Protein AF-A0A7S3RAR2-F1 (afdb_monomer_lite)

Foldseek 3Di:
DDDDDDDDDDDDDDDDDDDDDDDDDDDDDDDDDDDDDDDDDDDDDDDDDDDPDPDDPVVVVVVVVVVVVVVLVPCPDPPPDPPPDPPPCPDLLVLLLQLQLLVVLLVCQVVVCVVPQFGPCCQQPADDDPNHGPGHHNPCSVVVSVVSSVCSSCVQVVCCVPVVDHLQRDDDPPRHSSNSSVSSVVSNVVSVVLVVCCVVVVGHPD

Secondary structure (DSSP, 8-state):
-------------------------PPPP-------------PPPPP-----PPPPHHHHHHHHHHHHHHHHHT-PPPS--TTS-TT-TTSHHHHHHHHHHHHHHHHHHHHHHHHHS--HHHHHH-EEETTEEEEPPPTTHHHHHHHHHHHHHHHHHHHHHHH---GGG--BTTB-HHHHHHHHHHHHHHHHHHHHHHHHHSS---

Structure (mmCIF, N/CA/C/O backbone):
data_AF-A0A7S3RAR2-F1
#
_entry.id   AF-A0A7S3RAR2-F1
#
loop_
_atom_site.group_PDB
_atom_site.id
_atom_site.type_symbol
_atom_site.label_atom_id
_atom_site.label_alt_id
_atom_site.label_comp_id
_atom_site.label_asym_id
_atom_site.label_entity_id
_atom_site.label_seq_id
_atom_site.pdbx_PDB_ins_code
_atom_site.Cartn_x
_atom_site.Cartn_y
_atom_site.Cartn_z
_atom_site.occupancy
_atom_site.B_iso_or_equiv
_atom_site.auth_seq_id
_atom_site.auth_comp_id
_atom_site.auth_asym_id
_atom_site.auth_atom_id
_atom_site.pdbx_PDB_model_num
ATOM 1 N N . MET A 1 1 ? 37.026 45.415 33.932 1.00 46.94 1 MET A N 1
ATOM 2 C CA . MET A 1 1 ? 35.556 45.589 33.896 1.00 46.94 1 MET A CA 1
ATOM 3 C C . MET A 1 1 ? 34.957 44.357 34.564 1.00 46.94 1 MET A C 1
ATOM 5 O O . MET A 1 1 ? 34.932 43.321 33.931 1.00 46.94 1 MET A O 1
ATOM 9 N N . LEU A 1 2 ? 34.791 44.264 35.887 1.00 42.53 2 LEU A N 1
ATOM 10 C CA . LEU A 1 2 ? 34.039 45.095 36.844 1.00 42.53 2 LEU A CA 1
ATOM 11 C C . LEU A 1 2 ? 32.528 45.145 36.561 1.00 42.53 2 LEU A C 1
ATOM 13 O O . LEU A 1 2 ? 32.119 45.679 35.538 1.00 42.53 2 LEU A O 1
ATOM 17 N N . MET A 1 3 ? 31.785 44.681 37.580 1.00 41.66 3 MET A N 1
ATOM 18 C CA . MET A 1 3 ? 30.363 44.877 37.905 1.00 41.66 3 MET A CA 1
ATOM 19 C C . MET A 1 3 ? 29.310 44.022 37.180 1.00 41.66 3 MET A C 1
ATOM 21 O O . MET A 1 3 ? 29.370 43.851 35.978 1.00 41.66 3 MET A O 1
ATOM 25 N N . ASN A 1 4 ? 28.227 43.565 37.821 1.00 45.00 4 ASN A N 1
ATOM 26 C CA . ASN A 1 4 ? 27.845 43.333 39.229 1.00 45.00 4 ASN A CA 1
ATOM 27 C C . ASN A 1 4 ? 26.371 42.874 39.204 1.00 45.00 4 ASN A C 1
ATOM 29 O O . ASN A 1 4 ? 25.615 43.461 38.444 1.00 45.00 4 ASN A O 1
ATOM 33 N N . LYS A 1 5 ? 25.997 41.980 40.138 1.00 46.28 5 LYS A N 1
ATOM 34 C CA . LYS A 1 5 ? 24.743 41.941 40.945 1.00 46.28 5 LYS A CA 1
ATOM 35 C C . LYS A 1 5 ? 23.392 41.978 40.187 1.00 46.28 5 LYS A C 1
ATOM 37 O O . LYS A 1 5 ? 23.148 42.826 39.352 1.00 46.28 5 LYS A O 1
ATOM 42 N N . PHE A 1 6 ? 22.424 41.107 40.460 1.00 50.12 6 PHE A N 1
ATOM 43 C CA . PHE A 1 6 ? 21.569 41.062 41.659 1.00 50.12 6 PHE A CA 1
ATOM 44 C C . PHE A 1 6 ? 20.676 39.796 41.494 1.00 50.12 6 PHE A C 1
ATOM 46 O O . PHE A 1 6 ? 20.245 39.515 40.385 1.00 50.12 6 PHE A O 1
ATOM 53 N N . SER A 1 7 ? 20.521 38.901 42.484 1.00 47.03 7 SER A N 1
ATOM 54 C CA . SER A 1 7 ? 19.598 39.037 43.633 1.00 47.03 7 SER A CA 1
ATOM 55 C C . SER A 1 7 ? 18.129 39.001 43.144 1.00 47.03 7 SER A C 1
ATOM 57 O O . SER A 1 7 ? 17.785 39.800 42.292 1.00 47.03 7 SER A O 1
ATOM 59 N N . THR A 1 8 ? 17.163 38.218 43.636 1.00 48.72 8 THR A N 1
ATOM 60 C CA . THR A 1 8 ? 17.014 37.505 44.910 1.00 48.72 8 THR A CA 1
ATOM 61 C C . THR A 1 8 ? 15.540 37.065 45.041 1.00 48.72 8 THR A C 1
ATOM 63 O O . THR A 1 8 ? 14.674 37.739 44.491 1.00 48.72 8 THR A O 1
ATOM 66 N N . ARG A 1 9 ? 15.287 36.049 45.894 1.00 45.66 9 ARG A N 1
ATOM 67 C CA . ARG A 1 9 ? 14.013 35.724 46.599 1.00 45.66 9 ARG A CA 1
ATOM 68 C C . ARG A 1 9 ? 12.860 35.142 45.766 1.00 45.66 9 ARG A C 1
ATOM 70 O O . ARG A 1 9 ? 12.665 35.521 44.629 1.00 45.66 9 ARG A O 1
ATOM 77 N N . GLN A 1 10 ? 11.959 34.314 46.294 1.00 43.91 10 GLN A N 1
ATOM 78 C CA . GLN A 1 10 ? 11.798 33.480 47.504 1.00 43.91 10 GLN A CA 1
ATOM 79 C C . GLN A 1 10 ? 10.310 33.071 47.498 1.00 43.91 10 GLN A C 1
ATOM 81 O O . GLN A 1 10 ? 9.491 33.924 47.171 1.00 43.91 10 GLN A O 1
ATOM 86 N N . SER A 1 11 ? 9.996 31.882 48.037 1.00 42.34 11 SER A N 1
ATOM 87 C CA . SER A 1 11 ? 8.751 31.578 48.789 1.00 42.34 11 SER A CA 1
ATOM 88 C C . SER A 1 11 ? 7.437 31.569 47.970 1.00 42.34 11 SER A C 1
ATOM 90 O O . SER A 1 11 ? 7.318 32.244 46.965 1.00 42.34 11 SER A O 1
ATOM 92 N N . ALA A 1 12 ? 6.370 30.825 48.257 1.00 42.34 12 ALA A N 1
ATOM 93 C CA . ALA A 1 12 ? 5.850 30.097 49.414 1.00 42.34 12 ALA A CA 1
ATOM 94 C C . ALA A 1 12 ? 4.823 29.063 48.857 1.00 42.34 12 ALA A C 1
ATOM 96 O O . ALA A 1 12 ? 4.194 29.330 47.841 1.00 42.34 12 ALA A O 1
ATOM 97 N N . LEU A 1 13 ? 4.732 27.814 49.333 1.00 42.91 13 LEU A N 1
ATOM 98 C CA . LEU A 1 13 ? 4.001 27.355 50.532 1.00 42.91 13 LEU A CA 1
ATOM 99 C C . LEU A 1 13 ? 2.460 27.501 50.460 1.00 42.91 13 LEU A C 1
ATOM 101 O O . LEU A 1 13 ? 1.935 28.578 50.703 1.00 42.91 13 LEU A O 1
ATOM 105 N N . ALA A 1 14 ? 1.767 26.375 50.239 1.00 45.00 14 ALA A N 1
ATOM 106 C CA . ALA A 1 14 ? 0.452 25.982 50.796 1.00 45.00 14 ALA A CA 1
ATOM 107 C C . ALA A 1 14 ? 0.187 24.539 50.304 1.00 45.00 14 ALA A C 1
ATOM 109 O O . ALA A 1 14 ? 0.197 24.316 49.102 1.00 45.00 14 ALA A O 1
ATOM 110 N N . ARG A 1 15 ? 0.107 23.440 51.067 1.00 42.28 15 ARG A N 1
ATOM 111 C CA . ARG A 1 15 ? -0.345 23.084 52.427 1.00 42.28 15 ARG A CA 1
ATOM 112 C C . ARG A 1 15 ? -1.866 23.211 52.652 1.00 42.28 15 ARG A C 1
ATOM 114 O O . ARG A 1 15 ? -2.373 24.299 52.872 1.00 42.28 15 ARG A O 1
ATOM 121 N N . GLY A 1 16 ? -2.522 22.045 52.677 1.00 39.84 16 GLY A N 1
ATOM 122 C CA . GLY A 1 16 ? -3.877 21.739 53.177 1.00 39.84 16 GLY A CA 1
ATOM 123 C C . GLY A 1 16 ? -4.281 20.373 52.597 1.00 39.84 16 GLY A C 1
ATOM 124 O O . GLY A 1 16 ? -4.417 20.277 51.388 1.00 39.84 16 GLY A O 1
ATOM 125 N N . SER A 1 17 ? -4.285 19.217 53.274 1.00 42.72 17 SER A N 1
ATOM 126 C CA . SER A 1 17 ? -4.722 18.793 54.619 1.00 42.72 17 SER A CA 1
ATOM 127 C C . SER A 1 17 ? -6.209 19.015 54.893 1.00 42.72 17 SER A C 1
ATOM 129 O O . SER A 1 17 ? -6.593 20.136 55.204 1.00 42.72 17 SER A O 1
ATOM 131 N N . ASN A 1 18 ? -6.990 17.928 54.786 1.00 43.53 18 ASN A N 1
ATOM 132 C CA . ASN A 1 18 ? -8.162 17.507 55.590 1.00 43.53 18 ASN A CA 1
ATOM 133 C C . ASN A 1 18 ? -8.785 16.298 54.849 1.00 43.53 18 ASN A C 1
ATOM 135 O O . ASN A 1 18 ? -9.240 16.453 53.725 1.00 43.53 18 ASN A O 1
ATOM 139 N N . ALA A 1 19 ? -8.641 15.031 55.243 1.00 41.31 19 ALA A N 1
ATOM 140 C CA . ALA A 1 19 ? -9.025 14.342 56.479 1.00 41.31 19 ALA A CA 1
ATOM 141 C C . ALA A 1 19 ? -10.552 14.291 56.731 1.00 41.31 19 ALA A C 1
ATOM 143 O O . ALA A 1 19 ? -11.187 15.313 56.957 1.00 41.31 19 ALA A O 1
ATOM 144 N N . HIS A 1 20 ? -11.058 13.047 56.776 1.00 38.69 20 HIS A N 1
ATOM 145 C CA . HIS A 1 20 ? -12.327 12.555 57.340 1.00 38.69 20 HIS A CA 1
ATOM 146 C C . HIS A 1 20 ? -13.650 12.880 56.616 1.00 38.69 20 HIS A C 1
ATOM 148 O O . HIS A 1 20 ? -14.115 14.010 56.616 1.00 38.69 20 HIS A O 1
ATOM 154 N N . ARG A 1 21 ? -14.387 11.839 56.186 1.00 40.69 21 ARG A N 1
ATOM 155 C CA . ARG A 1 21 ? -15.394 11.153 57.031 1.00 40.69 21 ARG A CA 1
ATOM 156 C C . ARG A 1 21 ? -16.224 10.164 56.197 1.00 40.69 21 ARG A C 1
ATOM 158 O O . ARG A 1 21 ? -17.085 10.550 55.417 1.00 40.69 21 ARG A O 1
ATOM 165 N N . ALA A 1 22 ? -15.971 8.876 56.409 1.00 41.75 22 ALA A N 1
ATOM 166 C CA . ALA A 1 22 ? -16.891 7.804 56.056 1.00 41.75 22 ALA A CA 1
ATOM 167 C C . ALA A 1 22 ? -18.119 7.867 56.975 1.00 41.75 22 ALA A C 1
ATOM 169 O O . ALA A 1 22 ? -17.951 8.000 58.186 1.00 41.75 22 ALA A O 1
ATOM 170 N N . LEU A 1 23 ? -19.324 7.741 56.417 1.00 48.66 23 LEU A N 1
ATOM 171 C CA . LEU A 1 23 ? -20.533 7.358 57.148 1.00 48.66 23 LEU A CA 1
ATOM 172 C C . LEU A 1 23 ? -21.423 6.532 56.212 1.00 48.66 23 LEU A C 1
ATOM 174 O O . LEU A 1 23 ? -22.166 7.041 55.379 1.00 48.66 23 LEU A O 1
ATOM 178 N N . SER A 1 24 ? -21.260 5.221 56.353 1.00 40.09 24 SER A N 1
ATOM 179 C CA . SER A 1 24 ? -22.131 4.153 55.882 1.00 40.09 24 SER A CA 1
ATOM 180 C C . SER A 1 24 ? -23.504 4.238 56.553 1.00 40.09 24 SER A C 1
ATOM 182 O O . SER A 1 24 ? -23.576 4.274 57.782 1.00 40.09 24 SER A O 1
ATOM 184 N N . VAL A 1 25 ? -24.580 4.192 55.768 1.00 51.97 25 VAL A N 1
ATOM 185 C CA . VAL A 1 25 ? -25.957 4.024 56.259 1.00 51.97 25 VAL A CA 1
ATOM 186 C C . VAL A 1 25 ? -26.515 2.700 55.698 1.00 51.97 25 VAL A C 1
ATOM 188 O O . VAL A 1 25 ? -26.291 2.409 54.521 1.00 51.97 25 VAL A O 1
ATOM 191 N N . PRO A 1 26 ? -27.159 1.853 56.527 1.00 49.19 26 PRO A N 1
ATOM 192 C CA . PRO A 1 26 ? -27.434 0.445 56.222 1.00 49.19 26 PRO A CA 1
ATOM 193 C C . PRO A 1 26 ? -28.646 0.185 55.308 1.00 49.19 26 PRO A C 1
ATOM 195 O O . PRO A 1 26 ? -29.652 0.890 55.343 1.00 49.19 26 PRO A O 1
ATOM 198 N N . ARG A 1 27 ? -28.541 -0.910 54.538 1.00 43.28 27 ARG A N 1
ATOM 199 C CA . ARG A 1 27 ? -29.607 -1.561 53.753 1.00 43.28 27 ARG A CA 1
ATOM 200 C C . ARG A 1 27 ? -30.667 -2.200 54.666 1.00 43.28 27 ARG A C 1
ATOM 202 O O . ARG A 1 27 ? -30.283 -2.982 55.535 1.00 43.28 27 ARG A O 1
ATOM 209 N N . PRO A 1 28 ? -31.972 -2.014 54.410 1.00 51.56 28 PRO A N 1
ATOM 210 C CA . PRO A 1 28 ? -32.994 -2.901 54.950 1.00 51.56 28 PRO A CA 1
ATOM 211 C C . PRO A 1 28 ? -33.078 -4.197 54.126 1.00 51.56 28 PRO A C 1
ATOM 213 O O . PRO A 1 28 ? -33.330 -4.188 52.922 1.00 51.56 28 PRO A O 1
ATOM 216 N N . VAL A 1 29 ? -32.838 -5.317 54.808 1.00 47.38 29 VAL A N 1
ATOM 217 C CA . VAL A 1 29 ? -33.124 -6.687 54.365 1.00 47.38 29 VAL A CA 1
ATOM 218 C C . VAL A 1 29 ? -34.597 -6.959 54.660 1.00 47.38 29 VAL A C 1
ATOM 220 O O . VAL A 1 29 ? -35.005 -6.870 55.816 1.00 47.38 29 VAL A O 1
ATOM 223 N N . LEU A 1 30 ? -35.388 -7.303 53.643 1.00 44.03 30 LEU A N 1
ATOM 224 C CA . LEU A 1 30 ? -36.728 -7.856 53.833 1.00 44.03 30 LEU A CA 1
ATOM 225 C C . LEU A 1 30 ? -36.729 -9.325 53.422 1.00 44.03 30 LEU A C 1
ATOM 227 O O . LEU A 1 30 ? -36.290 -9.712 52.340 1.00 44.03 30 LEU A O 1
ATOM 231 N N . VAL A 1 31 ? -37.137 -10.120 54.402 1.00 43.25 31 VAL A N 1
ATOM 232 C CA . VAL A 1 31 ? -37.051 -11.568 54.500 1.00 43.25 31 VAL A CA 1
ATOM 233 C C . VAL A 1 31 ? -38.131 -12.235 53.648 1.00 43.25 31 VAL A C 1
ATOM 235 O O . VAL A 1 31 ? -39.273 -11.793 53.579 1.00 43.25 31 VAL A O 1
ATOM 238 N N . ARG A 1 32 ? -37.711 -13.331 53.020 1.00 38.25 32 ARG A N 1
ATOM 239 C CA . ARG A 1 32 ? -38.472 -14.341 52.280 1.00 38.25 32 ARG A CA 1
ATOM 240 C C . ARG A 1 32 ? -39.683 -14.863 53.068 1.00 38.25 32 ARG A C 1
ATOM 242 O O . ARG A 1 32 ? -39.504 -15.385 54.163 1.00 38.25 32 ARG A O 1
ATOM 249 N N . ALA A 1 33 ? -40.866 -14.841 52.459 1.00 39.50 33 ALA A N 1
ATOM 250 C CA . ALA A 1 33 ? -41.981 -15.716 52.822 1.00 39.50 33 ALA A CA 1
ATOM 251 C C . ALA A 1 33 ? -42.190 -16.723 51.678 1.00 39.50 33 ALA A C 1
ATOM 253 O O . ALA A 1 33 ? -42.341 -16.327 50.524 1.00 39.50 33 ALA A O 1
ATOM 254 N N . GLN A 1 34 ? -42.099 -18.015 51.996 1.00 38.94 34 GLN A N 1
ATOM 255 C CA . GLN A 1 34 ? -42.478 -19.124 51.117 1.00 38.94 34 GLN A CA 1
ATOM 256 C C . GLN A 1 34 ? -43.984 -19.401 51.246 1.00 38.94 34 GLN A C 1
ATOM 258 O O . GLN A 1 34 ? -44.539 -19.270 52.335 1.00 38.94 34 GLN A O 1
ATOM 263 N N . GLU A 1 35 ? -44.585 -19.788 50.118 1.00 43.62 35 GLU A N 1
ATOM 264 C CA . GLU A 1 35 ? -45.929 -20.364 49.930 1.00 43.62 35 GLU A CA 1
ATOM 265 C C . GLU A 1 35 ? -46.283 -21.489 50.919 1.00 43.62 35 GLU A C 1
ATOM 267 O O . GLU A 1 35 ? -45.395 -22.174 51.439 1.00 43.62 35 GLU A O 1
ATOM 272 N N . PRO A 1 36 ? -47.591 -21.747 51.096 1.00 42.59 36 PRO A N 1
ATOM 273 C CA . PRO A 1 36 ? -48.128 -22.937 50.430 1.00 42.59 36 PRO A CA 1
ATOM 274 C C . PRO A 1 36 ? -49.504 -22.751 49.750 1.00 42.59 36 PRO A C 1
ATOM 276 O O . PRO A 1 36 ? -50.345 -21.981 50.204 1.00 42.59 36 PRO A O 1
ATOM 279 N N . GLU A 1 37 ? -49.704 -23.589 48.723 1.00 41.06 37 GLU A N 1
ATOM 280 C CA . GLU A 1 37 ? -50.946 -24.286 48.323 1.00 41.06 37 GLU A CA 1
ATOM 281 C C . GLU A 1 37 ? -51.617 -23.925 46.965 1.00 41.06 37 GLU A C 1
ATOM 283 O O . GLU A 1 37 ? -52.256 -22.896 46.771 1.00 41.06 37 GLU A O 1
ATOM 288 N N . GLN A 1 38 ? -51.429 -24.877 46.034 1.00 34.28 38 GLN A N 1
ATOM 289 C CA . GLN A 1 38 ? -52.031 -25.182 44.716 1.00 34.28 38 GLN A CA 1
ATOM 290 C C . GLN A 1 38 ? -53.580 -25.122 44.695 1.00 34.28 38 GLN A C 1
ATOM 292 O O . GLN A 1 38 ? -54.185 -25.300 45.741 1.00 34.28 38 GLN A O 1
ATOM 297 N N . ALA A 1 39 ? -54.374 -25.031 43.614 1.00 36.03 39 ALA A N 1
ATOM 298 C CA . ALA A 1 39 ? -54.350 -24.950 42.130 1.00 36.03 39 ALA A CA 1
ATOM 299 C C . ALA A 1 39 ? -55.858 -24.715 41.716 1.00 36.03 39 ALA A C 1
ATOM 301 O O . ALA A 1 39 ? -56.699 -24.889 42.603 1.00 36.03 39 ALA A O 1
ATOM 302 N N . PRO A 1 40 ? -56.304 -24.348 40.479 1.00 42.50 40 PRO A N 1
ATOM 303 C CA . PRO A 1 40 ? -56.016 -25.036 39.214 1.00 42.50 40 PRO A CA 1
ATOM 304 C C . PRO A 1 40 ? -55.759 -24.147 37.982 1.00 42.50 40 PRO A C 1
ATOM 306 O O . PRO A 1 40 ? -56.129 -22.982 37.876 1.00 42.50 40 PRO A O 1
ATOM 309 N N . GLN A 1 41 ? -55.099 -24.796 37.031 1.00 49.56 41 GLN A N 1
ATOM 310 C CA . GLN A 1 41 ? -54.645 -24.325 35.732 1.00 49.56 41 GLN A CA 1
ATOM 311 C C . GLN A 1 41 ? -55.818 -23.947 34.814 1.00 49.56 41 GLN A C 1
ATOM 313 O O . GLN A 1 41 ? -56.638 -24.799 34.479 1.00 49.56 41 GLN A O 1
ATOM 318 N N . THR A 1 42 ? -55.824 -22.711 34.313 1.00 36.66 42 THR A N 1
ATOM 319 C CA . THR A 1 42 ? -56.542 -22.360 33.081 1.00 36.66 42 THR A CA 1
ATOM 320 C C . THR A 1 42 ? -55.500 -22.195 31.985 1.00 36.66 42 THR A C 1
ATOM 322 O O . THR A 1 42 ? -54.744 -21.225 31.960 1.00 36.66 42 THR A O 1
ATOM 325 N N . ALA A 1 43 ? -55.420 -23.202 31.119 1.00 38.00 43 ALA A N 1
ATOM 326 C CA . ALA A 1 43 ? -54.553 -23.226 29.956 1.00 38.00 43 ALA A CA 1
ATOM 327 C C . ALA A 1 43 ? -54.934 -22.101 28.979 1.00 38.00 43 ALA A C 1
ATOM 329 O O . ALA A 1 43 ? -56.052 -22.068 28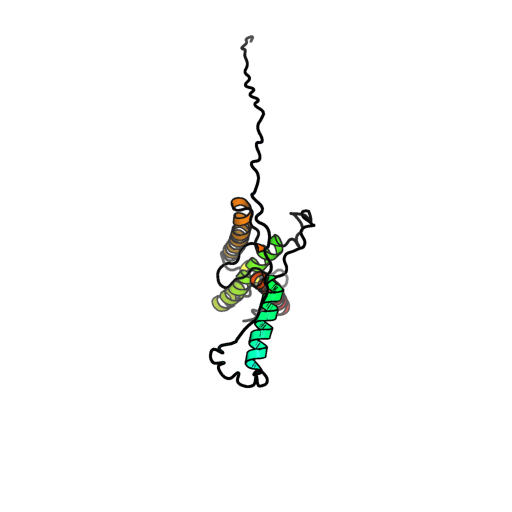.465 1.00 38.00 43 ALA A O 1
ATOM 330 N N . ALA A 1 44 ? -53.994 -21.196 28.709 1.00 43.66 44 ALA A N 1
ATOM 331 C CA . ALA A 1 44 ? -54.030 -20.376 27.505 1.00 43.66 44 ALA A CA 1
ATOM 332 C C . ALA A 1 44 ? -53.584 -21.241 26.301 1.00 43.66 44 ALA A C 1
ATOM 334 O O . ALA A 1 44 ? -52.727 -22.112 26.484 1.00 43.66 44 ALA A O 1
ATOM 335 N N . PRO A 1 45 ? -54.152 -21.053 25.095 1.00 42.09 45 PRO A N 1
ATOM 336 C CA . PRO A 1 45 ? -53.929 -21.943 23.954 1.00 42.09 45 PRO A CA 1
ATOM 337 C C . PRO A 1 45 ? -52.452 -22.040 23.551 1.00 42.09 45 PRO A C 1
ATOM 339 O O . PRO A 1 45 ? -51.813 -21.035 23.250 1.00 42.09 45 PRO A O 1
ATOM 342 N N . GLN A 1 46 ? -51.926 -23.264 23.521 1.00 44.12 46 GLN A N 1
ATOM 343 C CA . GLN A 1 46 ? -50.666 -23.577 22.853 1.00 44.12 46 GLN A CA 1
ATOM 344 C C . GLN A 1 46 ? -50.898 -23.524 21.338 1.00 44.12 46 GLN A C 1
ATOM 346 O O . GLN A 1 46 ? -51.694 -24.298 20.806 1.00 44.12 46 GLN A O 1
ATOM 351 N N . GLU A 1 47 ? -50.206 -22.620 20.643 1.00 46.50 47 GLU A N 1
ATOM 352 C CA . GLU A 1 47 ? -50.031 -22.727 19.193 1.00 46.50 47 GLU A CA 1
ATOM 353 C C . GLU A 1 47 ? -49.304 -24.048 18.865 1.00 46.50 47 GLU A C 1
ATOM 355 O O . GLU A 1 47 ? -48.333 -24.395 19.549 1.00 46.50 47 GLU A O 1
ATOM 360 N N . PRO A 1 48 ? -49.742 -24.808 17.845 1.00 47.91 48 PRO A N 1
ATOM 361 C CA . PRO A 1 48 ? -49.106 -26.065 17.470 1.00 47.91 48 PRO A CA 1
ATOM 362 C C . PRO A 1 48 ? -47.645 -25.849 17.060 1.00 47.91 48 PRO A C 1
ATOM 364 O O . PRO A 1 48 ? -47.354 -25.222 16.042 1.00 47.91 48 PRO A O 1
ATOM 367 N N . GLN A 1 49 ? -46.714 -26.415 17.830 1.00 46.88 49 GLN A N 1
ATOM 368 C CA . GLN A 1 49 ? -45.330 -26.572 17.395 1.00 46.88 49 GLN A CA 1
ATOM 369 C C . GLN A 1 49 ? -45.304 -27.535 16.204 1.00 46.88 49 GLN A C 1
ATOM 371 O O . GLN A 1 49 ? -45.523 -28.738 16.353 1.00 46.88 49 GLN A O 1
ATOM 376 N N . ALA A 1 50 ? -45.058 -26.995 15.010 1.00 45.41 50 ALA A N 1
ATOM 377 C CA . ALA A 1 50 ? -44.788 -27.795 13.826 1.00 45.41 50 ALA A CA 1
ATOM 378 C C . ALA A 1 50 ? -43.465 -28.575 14.010 1.00 45.41 50 ALA A C 1
ATOM 380 O O . ALA A 1 50 ? -42.522 -28.042 14.605 1.00 45.41 50 ALA A O 1
ATOM 381 N N . PRO A 1 51 ? -43.360 -29.820 13.510 1.00 50.00 51 PRO A N 1
ATOM 382 C CA . PRO A 1 51 ? -42.147 -30.623 13.627 1.00 50.00 51 PRO A CA 1
ATOM 383 C C . PRO A 1 51 ? -40.954 -29.902 12.990 1.00 50.00 51 PRO A C 1
ATOM 385 O O . PRO A 1 51 ? -41.003 -29.542 11.813 1.00 50.00 51 PRO A O 1
ATOM 388 N N . GLN A 1 52 ? -39.874 -29.709 13.752 1.00 53.38 52 GLN A N 1
ATOM 389 C CA . GLN A 1 52 ? -38.594 -29.246 13.216 1.00 53.38 52 GLN A CA 1
ATOM 390 C C . GLN A 1 52 ? -38.037 -30.332 12.288 1.00 53.38 52 GLN A C 1
ATOM 392 O O . GLN A 1 52 ? -37.422 -31.299 12.735 1.00 53.38 52 GLN A O 1
ATOM 397 N N . GLY A 1 53 ? -38.304 -30.195 10.990 1.00 56.59 53 GLY A N 1
ATOM 398 C CA . GLY A 1 53 ? -37.592 -30.940 9.958 1.00 56.59 53 GLY A CA 1
ATOM 399 C C . GLY A 1 53 ? -36.098 -30.583 9.966 1.00 56.59 53 GLY A C 1
ATOM 400 O O . GLY A 1 53 ? -35.715 -29.539 10.503 1.00 56.59 53 GLY A O 1
ATOM 401 N N . PRO A 1 54 ? -35.231 -31.438 9.396 1.00 60.50 54 PRO A N 1
ATOM 402 C CA . PRO A 1 54 ? -33.808 -31.140 9.290 1.00 60.50 54 PRO A CA 1
ATOM 403 C C . PRO A 1 54 ? -33.607 -29.816 8.540 1.00 60.50 54 PRO A C 1
ATOM 405 O O . PRO A 1 54 ? -34.148 -29.628 7.452 1.00 60.50 54 PRO A O 1
ATOM 408 N N . LEU A 1 55 ? -32.855 -28.901 9.160 1.00 58.66 55 LEU A N 1
ATOM 409 C CA . LEU A 1 55 ? -32.528 -27.578 8.617 1.00 58.66 55 LEU A CA 1
ATOM 410 C C . LEU A 1 55 ? -31.963 -27.693 7.197 1.00 58.66 55 LEU A C 1
ATOM 412 O O . LEU A 1 55 ? -31.143 -28.578 6.929 1.00 58.66 55 LEU A O 1
ATOM 416 N N . SER A 1 56 ? -32.363 -26.775 6.316 1.00 69.75 56 SER A N 1
ATOM 417 C CA . SER A 1 56 ? -31.836 -26.702 4.954 1.00 69.75 56 SER A CA 1
ATOM 418 C C . SER A 1 56 ? -30.317 -26.465 4.986 1.00 69.75 56 SER A C 1
ATOM 420 O O . SER A 1 56 ? -29.845 -25.707 5.841 1.00 69.75 56 SER A O 1
ATOM 422 N N . PRO A 1 57 ? -29.531 -27.041 4.055 1.00 67.00 57 PRO A N 1
ATOM 423 C CA . PRO A 1 57 ? -28.089 -26.795 3.963 1.00 67.00 57 PRO A CA 1
ATOM 424 C C . PRO A 1 57 ? -27.720 -25.302 3.962 1.00 67.00 57 PRO A C 1
ATOM 426 O O . PRO A 1 57 ? -26.733 -24.912 4.578 1.00 67.00 57 PRO A O 1
ATOM 429 N N . ALA A 1 58 ? -28.566 -24.452 3.369 1.00 63.41 58 ALA A N 1
ATOM 430 C CA . ALA A 1 58 ? -28.364 -23.002 3.332 1.00 63.41 58 ALA A CA 1
ATOM 431 C C . ALA A 1 58 ? -28.495 -22.333 4.715 1.00 63.41 58 ALA A C 1
ATOM 433 O O . ALA A 1 58 ? -27.777 -21.388 5.032 1.00 63.41 58 ALA A O 1
ATOM 434 N N . GLU A 1 59 ? -29.384 -22.831 5.575 1.00 66.00 59 GLU A N 1
ATOM 435 C CA . GLU A 1 59 ? -29.563 -22.307 6.936 1.00 66.00 59 GLU A CA 1
ATOM 436 C C . GLU A 1 59 ? -28.439 -22.776 7.863 1.00 66.00 59 GLU A C 1
ATOM 438 O O . GLU A 1 59 ? -28.015 -22.046 8.762 1.00 66.00 59 GLU A O 1
ATOM 443 N N . GLN A 1 60 ? -27.919 -23.982 7.621 1.00 64.56 60 GLN A N 1
ATOM 444 C CA . GLN A 1 60 ? -26.740 -24.500 8.310 1.00 64.56 60 GLN A CA 1
ATOM 445 C C . GLN A 1 60 ? -25.483 -23.718 7.926 1.00 64.56 60 GLN A C 1
ATOM 447 O O . GLN A 1 60 ? -24.680 -23.417 8.805 1.00 64.56 60 GLN A O 1
ATOM 452 N N . GLU A 1 61 ? -25.343 -23.327 6.659 1.00 63.50 61 GLU A N 1
ATOM 453 C CA . GLU A 1 61 ? -24.226 -22.518 6.171 1.00 63.50 61 GLU A CA 1
ATOM 454 C C . GLU A 1 61 ? -24.247 -21.108 6.772 1.00 63.50 61 GLU A C 1
ATOM 456 O O . GLU A 1 61 ? -23.264 -20.693 7.378 1.00 63.50 61 GLU A O 1
ATOM 461 N N . ILE A 1 62 ? -25.392 -20.416 6.753 1.00 68.19 62 ILE A N 1
ATOM 462 C CA . ILE A 1 62 ? -25.521 -19.078 7.360 1.00 68.19 62 ILE A CA 1
ATOM 463 C C . ILE A 1 62 ? -25.235 -19.124 8.867 1.00 68.19 62 ILE A C 1
ATOM 465 O O . ILE A 1 62 ? -24.562 -18.242 9.410 1.00 68.19 62 ILE A O 1
ATOM 469 N N . ARG A 1 63 ? -25.711 -20.164 9.560 1.00 68.25 63 ARG A N 1
ATOM 470 C CA . ARG A 1 63 ? -25.476 -20.339 10.996 1.00 68.25 63 ARG A CA 1
ATOM 471 C C . ARG A 1 63 ? -24.034 -20.732 11.299 1.00 68.25 63 ARG A C 1
ATOM 473 O O . ARG A 1 63 ? -23.498 -20.275 12.305 1.00 68.25 63 ARG A O 1
ATOM 480 N N . ALA A 1 64 ? -23.397 -21.525 10.440 1.00 61.38 64 ALA A N 1
ATOM 481 C CA . ALA A 1 64 ? -21.982 -21.846 10.541 1.00 61.38 64 ALA A CA 1
ATOM 482 C C . ALA A 1 64 ? -21.144 -20.579 10.355 1.00 61.38 64 ALA A C 1
ATOM 484 O O . ALA A 1 64 ? -20.335 -20.274 11.223 1.00 61.38 64 ALA A O 1
ATOM 485 N N . THR A 1 65 ? -21.405 -19.773 9.323 1.00 62.81 65 THR A N 1
ATOM 486 C CA . THR A 1 65 ? -20.719 -18.495 9.083 1.00 62.81 65 THR A CA 1
ATOM 487 C C . THR A 1 65 ? -20.908 -17.517 10.244 1.00 62.81 65 THR A C 1
ATOM 489 O O . THR A 1 65 ? -19.939 -16.899 10.686 1.00 62.81 65 THR A O 1
ATOM 492 N N . GLN A 1 66 ? -22.117 -17.418 10.807 1.00 62.50 66 GLN A N 1
ATOM 493 C CA . GLN A 1 66 ? -22.371 -16.601 12.000 1.00 62.50 66 GLN A CA 1
ATOM 494 C C . GLN A 1 66 ? -21.690 -17.157 13.254 1.00 62.50 66 GLN A C 1
ATOM 496 O O . GLN A 1 66 ? -21.205 -16.378 14.070 1.00 62.50 66 GLN A O 1
ATOM 501 N N . ALA A 1 67 ? -21.595 -18.480 13.406 1.00 58.12 67 ALA A N 1
ATOM 502 C CA . ALA A 1 67 ? -20.873 -19.104 14.509 1.00 58.12 67 ALA A CA 1
ATOM 503 C C . ALA A 1 67 ? -19.362 -18.859 14.400 1.00 58.12 67 ALA A C 1
ATOM 505 O O . ALA A 1 67 ? -18.739 -18.516 15.402 1.00 58.12 67 ALA A O 1
ATOM 506 N N . VAL A 1 68 ? -18.776 -18.932 13.200 1.00 60.59 68 VAL A N 1
ATOM 507 C CA . VAL A 1 68 ? -17.349 -18.625 13.003 1.00 60.59 68 VAL A CA 1
ATOM 508 C C . VAL A 1 68 ? -17.077 -17.135 13.249 1.00 60.59 68 VAL A C 1
ATOM 510 O O . VAL A 1 68 ? -16.112 -16.795 13.931 1.00 60.59 68 VAL A O 1
ATOM 513 N N . ALA A 1 69 ? -17.960 -16.243 12.787 1.00 57.69 69 ALA A N 1
ATOM 514 C CA . ALA A 1 69 ? -17.867 -14.805 13.051 1.00 57.69 69 ALA A CA 1
ATOM 515 C C . ALA A 1 69 ? -18.024 -14.471 14.550 1.00 57.69 69 ALA A C 1
ATOM 517 O O . ALA A 1 69 ? -17.285 -13.646 15.092 1.00 57.69 69 ALA A O 1
ATOM 518 N N . ALA A 1 70 ? -18.932 -15.155 15.253 1.00 55.69 70 ALA A N 1
ATOM 519 C CA . ALA A 1 70 ? -19.114 -15.008 16.694 1.00 55.69 70 ALA A CA 1
ATOM 520 C C . ALA A 1 70 ? -17.904 -15.540 17.482 1.00 55.69 70 ALA A C 1
ATOM 522 O O . ALA A 1 70 ? -17.462 -14.895 18.435 1.00 55.69 70 ALA A O 1
ATOM 523 N N . MET A 1 71 ? -17.305 -16.655 17.054 1.00 53.25 71 MET A N 1
ATOM 524 C CA . MET A 1 71 ? -16.078 -17.191 17.655 1.00 53.25 71 MET A CA 1
ATOM 525 C C . MET A 1 71 ? -14.877 -16.258 17.444 1.00 53.25 71 MET A C 1
ATOM 527 O O . MET A 1 71 ? -14.079 -16.083 18.361 1.00 53.25 71 MET A O 1
ATOM 531 N N . GLN A 1 72 ? -14.784 -15.581 16.295 1.00 55.53 72 GLN A N 1
ATOM 532 C CA . GLN A 1 72 ? -13.751 -14.569 16.035 1.00 55.53 72 GLN A CA 1
ATOM 533 C C . GLN A 1 72 ? -13.933 -13.297 16.879 1.00 55.53 72 GLN A C 1
ATOM 535 O O . GLN A 1 72 ? -12.950 -12.671 17.272 1.00 55.53 72 GLN A O 1
ATOM 540 N N . SER A 1 73 ? -15.175 -12.933 17.215 1.00 54.44 73 SER A N 1
ATOM 541 C CA . SER A 1 73 ? -15.472 -11.768 18.063 1.00 54.44 73 SER A CA 1
ATOM 542 C C . SER A 1 73 ? -15.177 -11.978 19.558 1.00 54.44 73 SER A C 1
ATOM 544 O O . SER A 1 73 ? -15.040 -11.007 20.300 1.00 54.44 73 SER A O 1
ATOM 546 N N . GLN A 1 74 ? -15.040 -13.230 20.013 1.00 48.91 74 GLN A N 1
ATOM 547 C CA . GLN A 1 74 ? -14.791 -13.560 21.423 1.00 48.91 74 GLN A CA 1
ATOM 548 C C . GLN A 1 74 ? -13.315 -13.643 21.807 1.00 48.91 74 GLN A C 1
ATOM 550 O O . GLN A 1 74 ? -13.000 -13.880 22.975 1.00 48.91 74 GLN A O 1
ATOM 555 N N . GLN A 1 75 ? -12.391 -13.398 20.880 1.00 52.59 75 GLN A N 1
ATOM 556 C CA . GLN A 1 75 ? -10.965 -13.441 21.182 1.00 52.59 75 GLN A CA 1
ATOM 557 C C . GLN A 1 75 ? -10.501 -12.138 21.848 1.00 52.59 75 GLN A C 1
ATOM 559 O O . GLN A 1 75 ? -9.643 -11.413 21.351 1.00 52.59 75 GLN A O 1
ATOM 564 N N . LYS A 1 76 ? -11.078 -11.847 23.018 1.00 55.41 76 LYS A N 1
ATOM 565 C CA . LYS A 1 76 ? -10.508 -10.919 23.988 1.00 55.41 76 LYS A CA 1
ATOM 566 C C . LYS A 1 76 ? -9.182 -11.528 24.456 1.00 55.41 76 LYS A C 1
ATOM 568 O O . LYS A 1 76 ? -9.206 -12.621 25.026 1.00 55.41 76 LYS A O 1
ATOM 573 N N . PRO A 1 77 ? -8.029 -10.878 24.227 1.00 56.81 77 PRO A N 1
ATOM 574 C CA . PRO A 1 77 ? -6.765 -11.401 24.717 1.00 56.81 77 PRO A CA 1
ATOM 575 C C . PRO A 1 77 ? -6.826 -11.511 26.247 1.00 56.81 77 PRO A C 1
ATOM 577 O O . PRO A 1 77 ? -7.374 -10.607 26.893 1.00 56.81 77 PRO A O 1
ATOM 580 N N . PRO A 1 78 ? -6.283 -12.584 26.848 1.00 41.88 78 PRO A N 1
ATOM 581 C CA . PRO A 1 78 ? -6.151 -12.661 28.292 1.00 41.88 78 PRO A CA 1
ATOM 582 C C . PRO A 1 78 ? -5.384 -11.431 28.783 1.00 41.88 78 PRO A C 1
ATOM 584 O O . PRO A 1 78 ? -4.343 -11.053 28.241 1.00 41.88 78 PRO A O 1
ATOM 587 N N . ALA A 1 79 ? -5.945 -10.770 29.792 1.00 44.88 79 ALA A N 1
ATOM 588 C CA . ALA A 1 79 ? -5.341 -9.625 30.446 1.00 44.88 79 ALA A CA 1
ATOM 589 C C . ALA A 1 79 ? -4.047 -10.074 31.142 1.00 44.88 79 ALA A C 1
ATOM 591 O O . ALA A 1 79 ? -4.082 -10.531 32.279 1.00 44.88 79 ALA A O 1
ATOM 592 N N . GLY A 1 80 ? -2.913 -10.000 30.442 1.00 46.28 80 GLY A N 1
ATOM 593 C CA . GLY A 1 80 ? -1.653 -10.490 30.996 1.00 46.28 80 GLY A CA 1
ATOM 594 C C . GLY A 1 80 ? -0.498 -10.608 30.007 1.00 46.28 80 GLY A C 1
ATOM 595 O O . GLY A 1 80 ? 0.148 -11.642 29.976 1.00 46.28 80 GLY A O 1
ATOM 596 N N . SER A 1 81 ? -0.226 -9.575 29.207 1.00 44.28 81 SER A N 1
ATOM 597 C CA . SER A 1 81 ? 1.103 -9.356 28.599 1.00 44.28 81 SER A CA 1
ATOM 598 C C . SER A 1 81 ? 1.223 -7.909 28.108 1.00 44.28 81 SER A C 1
ATOM 600 O O . SER A 1 81 ? 1.497 -7.627 26.939 1.00 44.28 81 SER A O 1
ATOM 602 N N . LYS A 1 82 ? 0.931 -6.955 28.998 1.00 48.78 82 LYS A N 1
ATOM 603 C CA . LYS A 1 82 ? 1.234 -5.539 28.769 1.00 48.78 82 LYS A CA 1
ATOM 604 C C . LYS A 1 82 ? 2.746 -5.363 28.906 1.00 48.78 82 LYS A C 1
ATOM 606 O O . LYS A 1 82 ? 3.154 -4.967 29.976 1.00 48.78 82 LYS A O 1
ATOM 611 N N . GLU A 1 83 ? 3.526 -5.764 27.901 1.00 47.59 83 GLU A N 1
ATOM 612 C CA . GLU A 1 83 ? 4.976 -5.482 27.728 1.00 47.59 83 GLU A CA 1
ATOM 613 C C . GLU A 1 83 ? 5.629 -6.364 26.640 1.00 47.59 83 GLU A C 1
ATOM 615 O O . GLU A 1 83 ? 6.847 -6.473 26.577 1.00 47.59 83 GLU A O 1
ATOM 620 N N . ALA A 1 84 ? 4.866 -6.979 25.726 1.00 49.81 84 ALA A N 1
ATOM 621 C CA . ALA A 1 84 ? 5.464 -7.458 24.479 1.00 49.81 84 ALA A CA 1
ATOM 622 C C . ALA A 1 84 ? 5.786 -6.232 23.607 1.00 49.81 84 ALA A C 1
ATOM 624 O O . ALA A 1 84 ? 4.914 -5.732 22.899 1.00 49.81 84 ALA A O 1
ATOM 625 N N . ASP A 1 85 ? 6.997 -5.704 23.796 1.00 52.06 85 ASP A N 1
ATOM 626 C CA . ASP A 1 85 ? 7.699 -4.653 23.058 1.00 52.06 85 ASP A CA 1
ATOM 627 C C . ASP A 1 85 ? 6.815 -3.756 22.183 1.00 52.06 85 ASP A C 1
ATOM 629 O O . ASP A 1 85 ? 6.427 -4.105 21.064 1.00 52.06 85 ASP A O 1
ATOM 633 N N . ALA A 1 86 ? 6.600 -2.519 22.637 1.00 54.66 86 ALA A N 1
ATOM 634 C CA . ALA A 1 86 ? 6.020 -1.457 21.811 1.00 54.66 86 ALA A CA 1
ATOM 635 C C . ALA A 1 86 ? 6.767 -1.270 20.468 1.00 54.66 86 ALA A C 1
ATOM 637 O O . ALA A 1 86 ? 6.181 -0.761 19.516 1.00 54.66 86 ALA A O 1
ATOM 638 N N . ASN A 1 87 ? 8.009 -1.764 20.377 1.00 54.72 87 ASN A N 1
ATOM 639 C CA . ASN A 1 87 ? 8.873 -1.726 19.198 1.00 54.72 87 ASN A CA 1
ATOM 640 C C . ASN A 1 87 ? 8.994 -3.075 18.460 1.00 54.72 87 ASN A C 1
ATOM 642 O O . ASN A 1 87 ? 9.776 -3.181 17.519 1.00 54.72 87 ASN A O 1
ATOM 646 N N . SER A 1 88 ? 8.248 -4.113 18.852 1.00 63.03 88 SER A N 1
ATOM 647 C CA . SER A 1 88 ? 8.241 -5.371 18.106 1.00 63.03 88 SER A CA 1
ATOM 648 C C . SER A 1 88 ? 7.543 -5.170 16.766 1.00 63.03 88 SER A C 1
ATOM 650 O O . SER A 1 88 ? 6.391 -4.733 16.700 1.00 63.03 88 SER A O 1
ATOM 652 N N . ILE A 1 89 ? 8.232 -5.537 15.685 1.00 60.22 89 ILE A N 1
ATOM 653 C CA . ILE A 1 89 ? 7.715 -5.508 14.307 1.00 60.22 89 ILE A CA 1
ATOM 654 C C . ILE A 1 89 ? 6.403 -6.308 14.191 1.00 60.22 89 ILE A C 1
ATOM 656 O O . ILE A 1 89 ? 5.557 -5.994 13.362 1.00 60.22 89 ILE A O 1
ATOM 660 N N . LEU A 1 90 ? 6.192 -7.284 15.078 1.00 64.31 90 LEU A N 1
ATOM 661 C CA . LEU A 1 90 ? 5.031 -8.175 15.093 1.00 64.31 90 LEU A CA 1
ATOM 662 C C . LEU A 1 90 ? 3.929 -7.745 16.072 1.00 64.31 90 LEU A C 1
ATOM 664 O O . LEU A 1 90 ? 3.029 -8.531 16.371 1.00 64.31 90 LEU A O 1
ATOM 668 N N . ASN A 1 91 ? 3.981 -6.523 16.610 1.00 83.38 91 ASN A N 1
ATOM 669 C CA . ASN A 1 91 ? 2.896 -6.036 17.453 1.00 83.38 91 ASN A CA 1
ATOM 670 C C . ASN A 1 91 ? 1.599 -5.848 16.621 1.00 83.38 91 ASN A C 1
ATOM 672 O O . ASN A 1 91 ? 1.629 -5.619 15.410 1.00 83.38 91 ASN A O 1
ATOM 676 N N . ASN A 1 92 ? 0.437 -5.904 17.284 1.00 83.44 92 ASN A N 1
ATOM 677 C CA . ASN A 1 92 ? -0.870 -5.773 16.617 1.00 83.44 92 ASN A CA 1
ATOM 678 C C . ASN A 1 92 ? -1.060 -4.431 15.874 1.00 83.44 92 ASN A C 1
ATOM 680 O O . ASN A 1 92 ? -1.914 -4.340 14.997 1.00 83.44 92 ASN A O 1
ATOM 684 N N . MET A 1 93 ? -0.316 -3.382 16.243 1.00 84.44 93 MET A N 1
ATOM 685 C CA . MET A 1 93 ? -0.370 -2.072 15.585 1.00 84.44 93 MET A CA 1
ATOM 686 C C . MET A 1 93 ? 0.351 -2.107 14.240 1.00 84.44 93 MET A C 1
ATOM 688 O O . MET A 1 93 ? -0.203 -1.681 13.234 1.00 84.44 93 MET A O 1
ATOM 692 N N . ASN A 1 94 ? 1.566 -2.644 14.224 1.00 87.62 94 ASN A N 1
ATOM 693 C CA . ASN A 1 94 ? 2.407 -2.770 13.044 1.00 87.62 94 ASN A CA 1
ATOM 694 C C . ASN A 1 94 ? 1.760 -3.712 12.030 1.00 87.62 94 ASN A C 1
ATOM 696 O O . ASN A 1 94 ? 1.751 -3.417 10.840 1.00 87.62 94 ASN A O 1
ATOM 700 N N . GLU A 1 95 ? 1.122 -4.786 12.500 1.00 89.81 95 GLU A N 1
ATOM 701 C CA . GLU A 1 95 ? 0.308 -5.653 11.647 1.00 89.81 95 GLU A CA 1
ATOM 702 C C . GLU A 1 95 ? -0.849 -4.886 10.985 1.00 89.81 95 GLU A C 1
ATOM 704 O O . GLU A 1 95 ? -1.072 -5.043 9.787 1.00 89.81 95 GLU A O 1
ATOM 709 N N . ALA A 1 96 ? -1.556 -4.022 11.723 1.00 89.69 96 ALA A N 1
ATOM 710 C CA . ALA A 1 96 ? -2.641 -3.216 11.162 1.00 89.69 96 ALA A CA 1
ATOM 711 C C . ALA A 1 96 ? -2.130 -2.156 10.170 1.00 89.69 96 ALA A C 1
ATOM 713 O O . ALA A 1 96 ? -2.709 -1.999 9.096 1.00 89.69 96 ALA A O 1
ATOM 714 N N . ILE A 1 97 ? -1.027 -1.466 10.487 1.00 89.62 97 ILE A N 1
ATOM 715 C CA . ILE A 1 97 ? -0.393 -0.482 9.592 1.00 89.62 97 ILE A CA 1
ATOM 716 C C . ILE A 1 97 ? 0.011 -1.155 8.282 1.00 89.62 97 ILE A C 1
ATOM 718 O O . ILE A 1 97 ? -0.407 -0.717 7.211 1.00 89.62 97 ILE A O 1
ATOM 722 N N . ASN A 1 98 ? 0.762 -2.252 8.371 1.00 91.38 98 ASN A N 1
ATOM 723 C CA . ASN A 1 98 ? 1.221 -2.991 7.202 1.00 91.38 98 ASN A CA 1
ATOM 724 C C . ASN A 1 98 ? 0.038 -3.588 6.431 1.00 91.38 98 ASN A C 1
ATOM 726 O O . ASN A 1 98 ? 0.064 -3.623 5.208 1.00 91.38 98 ASN A O 1
ATOM 730 N N . GLY A 1 99 ? -1.009 -4.037 7.130 1.00 92.88 99 GLY A N 1
ATOM 731 C CA . GLY A 1 99 ? -2.179 -4.656 6.514 1.00 92.88 99 GLY A CA 1
ATOM 732 C C . GLY A 1 99 ? -2.971 -3.649 5.697 1.00 92.88 99 GLY A C 1
ATOM 733 O O . GLY A 1 99 ? -3.258 -3.899 4.531 1.00 92.88 99 GLY A O 1
ATOM 734 N N . ARG A 1 100 ? -3.253 -2.477 6.272 1.00 93.25 100 ARG A N 1
ATOM 735 C CA . ARG A 1 100 ? -3.912 -1.366 5.571 1.00 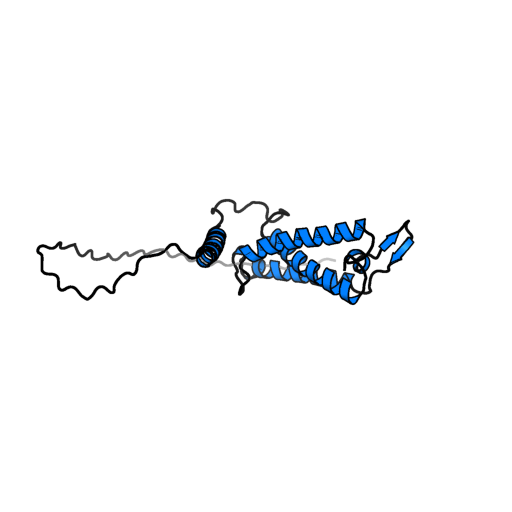93.25 100 ARG A CA 1
ATOM 736 C C . ARG A 1 100 ? -3.065 -0.852 4.411 1.00 93.25 100 ARG A C 1
ATOM 738 O O . ARG A 1 100 ? -3.601 -0.616 3.332 1.00 93.25 100 ARG A O 1
ATOM 745 N N . ALA A 1 101 ? -1.752 -0.724 4.610 1.00 92.25 101 ALA A N 1
ATOM 746 C CA . ALA A 1 101 ? -0.836 -0.305 3.554 1.00 92.25 101 ALA A CA 1
ATOM 747 C C . ALA A 1 101 ? -0.818 -1.317 2.402 1.00 92.25 101 ALA A C 1
ATOM 749 O O . ALA A 1 101 ? -0.896 -0.914 1.248 1.00 92.25 101 ALA A O 1
ATOM 750 N N . ALA A 1 102 ? -0.801 -2.618 2.701 1.00 93.94 102 ALA A N 1
ATOM 751 C CA . ALA A 1 102 ? -0.854 -3.673 1.695 1.00 93.94 102 ALA A CA 1
ATOM 752 C C . ALA A 1 102 ? -2.198 -3.716 0.958 1.00 93.94 102 ALA A C 1
ATOM 754 O O . ALA A 1 102 ? -2.207 -3.899 -0.252 1.00 93.94 102 ALA A O 1
ATOM 755 N N . MET A 1 103 ? -3.328 -3.501 1.643 1.00 94.62 103 MET A N 1
ATOM 756 C CA . MET A 1 103 ? -4.634 -3.388 0.978 1.00 94.62 103 MET A CA 1
ATOM 757 C C . MET A 1 103 ? -4.644 -2.241 -0.037 1.00 94.62 103 MET A C 1
ATOM 759 O O . MET A 1 103 ? -5.040 -2.438 -1.183 1.00 94.62 103 MET A O 1
ATOM 763 N N . MET A 1 104 ? -4.180 -1.055 0.367 1.00 93.00 104 MET A N 1
ATOM 764 C CA . MET A 1 104 ? -4.106 0.105 -0.525 1.00 93.00 104 MET A CA 1
ATOM 765 C C . MET A 1 104 ? -3.093 -0.117 -1.652 1.00 93.00 104 MET A C 1
ATOM 767 O O . MET A 1 104 ? -3.392 0.171 -2.805 1.00 93.00 104 MET A O 1
ATOM 771 N N . GLY A 1 105 ? -1.920 -0.669 -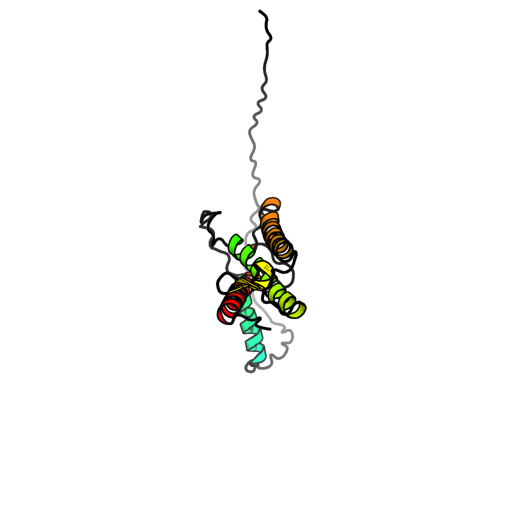1.332 1.00 91.25 105 GLY A N 1
ATOM 772 C CA . GLY A 1 105 ? -0.868 -0.986 -2.295 1.00 91.25 105 GLY A CA 1
ATOM 773 C C . GLY A 1 105 ? -1.321 -1.996 -3.342 1.00 91.25 105 GLY A C 1
ATOM 774 O O . GLY A 1 105 ? -1.067 -1.794 -4.520 1.00 91.25 105 GLY A O 1
ATOM 775 N N . PHE A 1 106 ? -2.068 -3.026 -2.944 1.00 93.56 106 PHE A N 1
ATOM 776 C CA . PHE A 1 106 ? -2.639 -4.009 -3.862 1.00 93.56 106 PHE A CA 1
ATOM 777 C C . PHE A 1 106 ? -3.666 -3.388 -4.816 1.00 93.56 106 PHE A C 1
ATOM 779 O O . PHE A 1 106 ? -3.629 -3.641 -6.016 1.00 93.56 106 PHE A O 1
ATOM 786 N N . VAL A 1 107 ? -4.557 -2.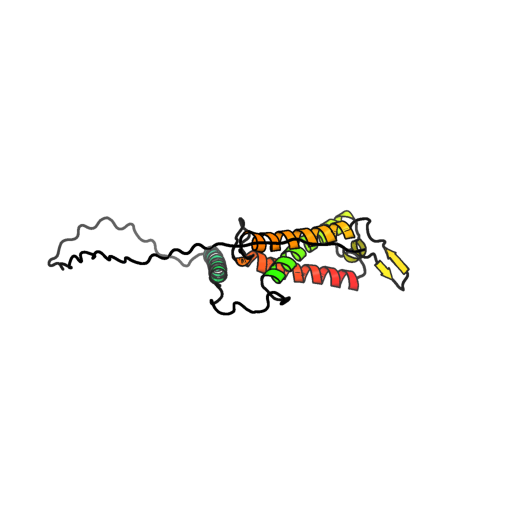528 -4.314 1.00 93.00 107 VAL A N 1
ATOM 787 C CA . VAL A 1 107 ? -5.524 -1.821 -5.171 1.00 93.00 107 VAL A CA 1
ATOM 788 C C . VAL A 1 107 ? -4.814 -0.863 -6.129 1.00 93.00 107 VAL A C 1
ATOM 790 O O . VAL A 1 107 ? -5.161 -0.811 -7.307 1.00 93.00 107 VAL A O 1
ATOM 793 N N . PHE A 1 108 ? -3.808 -0.126 -5.653 1.00 90.50 108 PHE A N 1
ATOM 794 C CA . PHE A 1 108 ? -3.030 0.772 -6.505 1.00 90.50 108 PHE A CA 1
ATOM 795 C C . PHE A 1 108 ? -2.130 0.041 -7.493 1.00 90.50 108 PHE A C 1
ATOM 797 O O . PHE A 1 108 ? -1.929 0.567 -8.579 1.00 90.50 108 PHE A O 1
ATOM 804 N N . ALA A 1 109 ? -1.640 -1.153 -7.165 1.00 90.31 109 ALA A N 1
ATOM 805 C CA . ALA A 1 109 ? -0.924 -2.003 -8.105 1.00 90.31 109 ALA A CA 1
ATOM 806 C C . ALA A 1 109 ? -1.803 -2.313 -9.315 1.00 90.31 109 ALA A C 1
ATOM 808 O O . ALA A 1 109 ? -1.458 -1.944 -10.431 1.00 90.31 109 ALA A O 1
ATOM 809 N N . ILE A 1 110 ? -2.998 -2.856 -9.060 1.00 90.94 110 ILE A N 1
ATOM 810 C CA . ILE A 1 110 ? -3.976 -3.171 -10.105 1.00 90.94 110 ILE A CA 1
ATOM 811 C C . ILE A 1 110 ? -4.343 -1.913 -10.899 1.00 90.94 110 ILE A C 1
ATOM 813 O O . ILE A 1 110 ? -4.310 -1.910 -12.125 1.00 90.94 110 ILE A O 1
ATOM 817 N N . ALA A 1 111 ? -4.699 -0.825 -10.213 1.00 90.06 111 A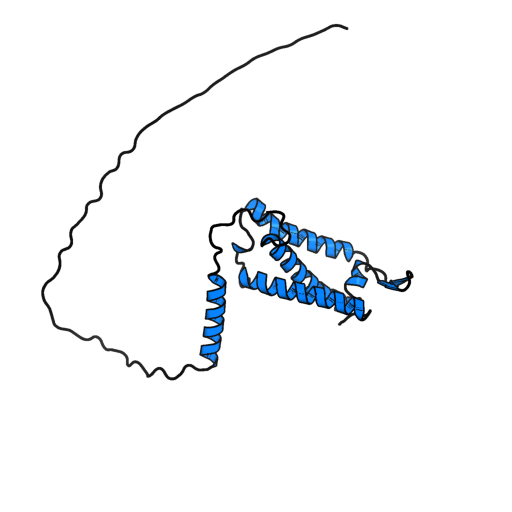LA A N 1
ATOM 818 C CA . ALA A 1 111 ? -5.130 0.400 -10.880 1.00 90.06 111 ALA A CA 1
ATOM 819 C C . ALA A 1 111 ? -4.006 1.058 -11.696 1.00 90.06 111 ALA A C 1
ATOM 821 O O . ALA A 1 111 ? -4.251 1.546 -12.797 1.00 90.06 111 ALA A O 1
ATOM 822 N N . GLY A 1 112 ? -2.788 1.087 -11.156 1.00 88.06 112 GLY A N 1
ATOM 823 C CA . GLY A 1 112 ? -1.621 1.681 -11.797 1.00 88.06 112 GLY A CA 1
ATOM 824 C C . GLY A 1 112 ? -1.202 0.891 -13.025 1.00 88.06 112 GLY A C 1
ATOM 825 O O . GLY A 1 112 ? -0.972 1.476 -14.079 1.00 88.06 112 GLY A O 1
ATOM 826 N N . GLU A 1 113 ? -1.172 -0.430 -12.920 1.00 89.75 113 GLU A N 1
ATOM 827 C CA . GLU A 1 113 ? -0.862 -1.324 -14.030 1.00 89.75 113 GLU A CA 1
ATOM 828 C C . GLU A 1 113 ? -1.887 -1.203 -15.163 1.00 89.75 113 GLU A C 1
ATOM 830 O O . GLU A 1 113 ? -1.507 -0.922 -16.295 1.00 89.75 113 GLU A O 1
ATOM 835 N N . LEU A 1 114 ? -3.188 -1.234 -14.855 1.00 90.56 114 LEU A N 1
ATOM 836 C CA . LEU A 1 114 ? -4.243 -1.031 -15.858 1.00 90.56 114 LEU A CA 1
ATOM 837 C C . LEU A 1 114 ? -4.187 0.351 -16.529 1.00 90.56 114 LEU A C 1
ATOM 839 O O . LEU A 1 114 ? -4.567 0.497 -17.691 1.00 90.56 114 LEU A O 1
ATOM 843 N N . ALA A 1 115 ? -3.756 1.385 -15.805 1.00 88.69 115 ALA A N 1
ATOM 844 C CA . ALA A 1 115 ? -3.685 2.744 -16.334 1.00 88.69 115 ALA A CA 1
ATOM 845 C C . ALA A 1 115 ? -2.417 3.005 -17.160 1.00 88.69 115 ALA A C 1
ATOM 847 O O . ALA A 1 115 ? -2.440 3.835 -18.070 1.00 88.69 115 ALA A O 1
ATOM 848 N N . THR A 1 116 ? -1.309 2.343 -16.827 1.00 85.69 116 THR A N 1
ATOM 849 C CA . THR A 1 116 ? 0.023 2.688 -17.347 1.00 85.69 116 THR A CA 1
ATOM 850 C C . THR A 1 116 ? 0.660 1.580 -18.179 1.00 85.69 116 THR A C 1
ATOM 852 O O . THR A 1 116 ? 1.580 1.872 -18.934 1.00 85.69 116 THR A O 1
ATOM 855 N N . ASN A 1 117 ? 0.163 0.342 -18.094 1.00 87.25 117 ASN A N 1
ATOM 856 C CA . ASN A 1 117 ? 0.800 -0.878 -18.611 1.00 87.25 117 ASN A CA 1
ATOM 857 C C . ASN A 1 117 ? 2.248 -1.068 -18.121 1.00 87.25 117 ASN A C 1
ATOM 859 O O . ASN A 1 117 ? 3.056 -1.706 -18.789 1.00 87.25 117 ASN A O 1
ATOM 863 N N . HIS A 1 118 ? 2.583 -0.498 -16.963 1.00 86.75 118 HIS A N 1
ATOM 864 C CA . HIS A 1 118 ? 3.861 -0.689 -16.289 1.00 86.75 118 HIS A CA 1
ATOM 865 C C . HIS A 1 118 ? 3.641 -1.477 -14.999 1.00 86.75 118 HIS A C 1
ATOM 867 O O . HIS A 1 118 ? 2.670 -1.238 -14.279 1.00 86.75 118 HIS A O 1
ATOM 873 N N . GLY A 1 119 ? 4.566 -2.378 -14.673 1.00 87.88 119 GLY A N 1
ATOM 874 C CA . GLY A 1 119 ? 4.548 -3.095 -13.400 1.00 87.88 119 GLY A CA 1
ATOM 875 C C . GLY A 1 119 ? 4.763 -2.158 -12.200 1.00 87.88 119 GLY A C 1
ATOM 876 O O . GLY A 1 119 ? 5.284 -1.047 -12.340 1.00 87.88 119 GLY A O 1
ATOM 877 N N . VAL A 1 120 ? 4.369 -2.578 -11.003 1.00 88.38 120 VAL A N 1
ATOM 878 C CA . VAL A 1 120 ? 4.437 -1.773 -9.774 1.00 88.38 120 VAL A CA 1
ATOM 879 C C . VAL A 1 120 ? 5.872 -1.370 -9.446 1.00 88.38 120 VAL A C 1
ATOM 881 O O . VAL A 1 120 ? 6.133 -0.220 -9.080 1.00 88.38 120 VAL A O 1
ATOM 884 N N . VAL A 1 121 ? 6.816 -2.301 -9.589 1.00 85.75 121 VAL A N 1
ATOM 885 C CA . VAL A 1 121 ? 8.235 -2.066 -9.305 1.00 85.75 121 VAL A CA 1
ATOM 886 C C . VAL A 1 121 ? 8.800 -1.082 -10.321 1.00 85.75 121 VAL A C 1
ATOM 888 O O . VAL A 1 121 ? 9.458 -0.112 -9.938 1.00 85.75 121 VAL A O 1
ATOM 891 N N . SER A 1 122 ? 8.471 -1.274 -11.600 1.00 86.06 122 SER A N 1
ATOM 892 C CA . SER A 1 122 ? 8.911 -0.377 -12.674 1.00 86.06 122 SER A CA 1
ATOM 893 C C . SER A 1 122 ? 8.380 1.050 -12.495 1.00 86.06 122 SER A C 1
ATOM 895 O O . SER A 1 122 ? 9.125 2.009 -12.691 1.00 86.06 122 SER A O 1
ATOM 897 N N . GLN A 1 123 ? 7.137 1.214 -12.027 1.00 85.94 123 GLN A N 1
ATOM 898 C CA . GLN A 1 123 ? 6.543 2.526 -11.784 1.00 85.94 123 GLN A CA 1
ATOM 899 C C . GLN A 1 123 ? 7.279 3.289 -10.682 1.00 85.94 123 GLN A C 1
ATOM 901 O O . GLN A 1 123 ? 7.468 4.494 -10.838 1.00 85.94 123 GLN A O 1
ATOM 906 N N . VAL A 1 124 ? 7.687 2.625 -9.594 1.00 84.62 124 VAL A N 1
ATOM 907 C CA . VAL A 1 124 ? 8.283 3.275 -8.409 1.00 84.62 124 VAL A CA 1
ATOM 908 C C . VAL A 1 124 ? 9.801 3.421 -8.518 1.00 84.62 124 VAL A C 1
ATOM 910 O O . VAL A 1 124 ? 10.334 4.489 -8.228 1.00 84.62 124 VAL A O 1
ATOM 913 N N . ALA A 1 125 ? 10.509 2.363 -8.912 1.00 82.38 125 ALA A N 1
ATOM 914 C CA . ALA A 1 125 ? 11.973 2.316 -8.895 1.00 82.38 125 ALA A CA 1
ATOM 915 C C . ALA A 1 125 ? 12.607 2.397 -10.292 1.00 82.38 125 ALA A C 1
ATOM 917 O O . ALA A 1 125 ? 13.823 2.560 -10.411 1.00 82.38 125 ALA A O 1
ATOM 918 N N . GLY A 1 126 ? 11.799 2.299 -11.351 1.00 82.75 126 GLY A N 1
ATOM 919 C CA . GLY A 1 126 ? 12.304 1.998 -12.683 1.00 82.75 126 GLY A CA 1
ATOM 920 C C . GLY A 1 126 ? 12.775 0.549 -12.772 1.00 82.75 126 GLY A C 1
ATOM 921 O O . GLY A 1 126 ? 12.860 -0.174 -11.777 1.00 82.75 126 GLY A O 1
ATOM 922 N N . ARG A 1 127 ? 13.086 0.111 -13.987 1.00 83.19 127 ARG A N 1
ATOM 923 C CA . ARG A 1 127 ? 13.570 -1.244 -14.246 1.00 83.19 127 ARG A CA 1
ATOM 924 C C . ARG A 1 127 ? 14.947 -1.198 -14.878 1.00 83.19 127 ARG A C 1
ATOM 926 O O . ARG A 1 127 ? 15.150 -0.499 -15.870 1.00 83.19 127 ARG A O 1
ATOM 933 N N . TYR A 1 128 ? 15.864 -1.982 -14.320 1.00 80.44 128 TYR A N 1
ATOM 934 C CA . TYR A 1 128 ? 17.229 -2.113 -14.812 1.00 80.44 128 TYR A CA 1
ATOM 935 C C . TYR A 1 128 ? 17.491 -3.542 -15.279 1.00 80.44 128 TYR A C 1
ATOM 937 O O . TYR A 1 128 ? 17.214 -4.493 -14.554 1.00 80.44 128 TYR A O 1
ATOM 945 N N . GLU A 1 129 ? 18.083 -3.692 -16.456 1.00 81.12 129 GLU A N 1
ATOM 946 C CA . GLU A 1 129 ? 18.536 -4.970 -16.998 1.00 81.12 129 GLU A CA 1
ATOM 947 C C . GLU A 1 129 ? 19.998 -4.811 -17.414 1.00 81.12 129 GLU A C 1
ATOM 949 O O . GLU A 1 129 ? 20.346 -3.875 -18.124 1.00 81.12 129 GLU A O 1
ATOM 954 N N . ASN A 1 130 ? 20.894 -5.667 -16.910 1.00 82.81 130 ASN A N 1
ATOM 955 C CA . ASN A 1 130 ? 22.343 -5.559 -17.154 1.00 82.81 130 ASN A CA 1
ATOM 956 C C . ASN A 1 130 ? 22.943 -4.162 -16.853 1.00 82.81 130 ASN A C 1
ATOM 958 O O . ASN A 1 130 ? 23.830 -3.698 -17.561 1.00 82.81 130 ASN A O 1
ATOM 962 N N . GLN A 1 131 ? 22.46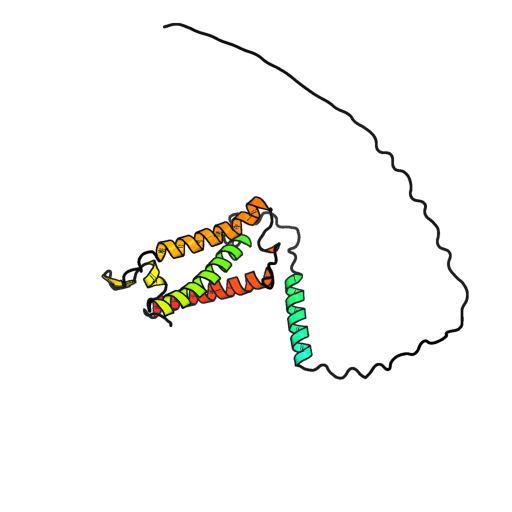9 -3.499 -15.787 1.00 79.69 131 GLN A N 1
ATOM 963 C CA . GLN A 1 131 ? 22.824 -2.116 -15.398 1.00 79.69 131 GLN A CA 1
ATOM 964 C C . GLN A 1 131 ? 22.360 -1.017 -16.372 1.00 79.69 131 GLN A C 1
ATOM 966 O O . GLN A 1 131 ? 22.649 0.159 -16.145 1.00 79.69 131 GLN A O 1
ATOM 971 N N . GLU A 1 132 ? 21.597 -1.363 -17.405 1.00 81.69 132 GLU A N 1
ATOM 972 C CA . GLU A 1 132 ? 20.940 -0.417 -18.299 1.00 81.69 132 GLU A CA 1
ATOM 973 C C . GLU A 1 132 ? 19.498 -0.176 -17.841 1.00 81.69 132 GLU A C 1
ATOM 975 O O . GLU A 1 132 ? 18.803 -1.095 -17.415 1.00 81.69 132 GLU A O 1
ATOM 980 N N . LEU A 1 133 ? 19.050 1.079 -17.884 1.00 83.06 133 LEU A N 1
ATOM 981 C CA . LEU A 1 133 ? 17.681 1.442 -17.525 1.00 83.06 133 LEU A CA 1
ATOM 982 C C . LEU A 1 133 ? 16.746 1.104 -18.693 1.00 83.06 133 LEU A C 1
ATOM 984 O O . LEU A 1 133 ? 16.744 1.815 -19.698 1.00 83.06 133 LEU A O 1
ATOM 988 N N . VAL A 1 134 ? 15.947 0.050 -18.540 1.00 82.81 134 VAL A N 1
ATOM 989 C CA . VAL A 1 134 ? 14.985 -0.418 -19.551 1.00 82.81 134 VAL A CA 1
ATOM 990 C C . VAL A 1 134 ? 13.678 0.362 -19.461 1.00 82.81 134 VAL A C 1
ATOM 992 O O . VAL A 1 134 ? 13.132 0.786 -20.476 1.00 82.81 134 VAL A O 1
ATOM 995 N N . GLU A 1 135 ? 13.200 0.618 -18.242 1.00 82.12 135 GLU A N 1
ATOM 996 C CA . GLU A 1 135 ? 11.968 1.374 -18.007 1.00 82.12 135 GLU A CA 1
ATOM 997 C C . GLU A 1 135 ? 12.219 2.476 -16.986 1.00 82.12 135 GLU A C 1
ATOM 999 O O . GLU A 1 135 ? 12.793 2.250 -15.918 1.00 82.12 135 GLU A O 1
ATOM 1004 N N . ARG A 1 136 ? 11.784 3.695 -17.313 1.00 80.75 136 ARG A N 1
ATOM 1005 C CA . ARG A 1 136 ? 11.862 4.825 -16.388 1.00 80.75 136 ARG A CA 1
ATOM 1006 C C . ARG A 1 136 ? 10.733 4.742 -15.371 1.00 80.75 136 ARG A C 1
ATOM 1008 O O . ARG A 1 136 ? 9.591 4.510 -15.751 1.00 80.75 136 ARG A O 1
ATOM 1015 N N . ALA A 1 137 ? 11.060 5.042 -14.115 1.00 83.19 137 ALA A N 1
ATOM 1016 C CA . ALA A 1 137 ? 10.054 5.296 -13.093 1.00 83.19 137 ALA A CA 1
ATOM 1017 C C . ALA A 1 137 ? 9.084 6.388 -13.563 1.00 83.19 137 ALA A C 1
ATOM 1019 O O . ALA A 1 137 ? 9.489 7.381 -14.185 1.00 83.19 137 ALA A O 1
ATOM 1020 N N . LEU A 1 138 ? 7.803 6.207 -13.257 1.00 82.62 138 LEU A N 1
ATOM 1021 C CA . LEU A 1 138 ? 6.778 7.177 -13.601 1.00 82.62 138 LEU A CA 1
ATOM 1022 C C . LEU A 1 138 ? 6.929 8.408 -12.698 1.00 82.62 138 LEU A C 1
ATOM 1024 O O . LEU A 1 138 ? 7.035 8.294 -11.482 1.00 82.62 138 LEU A O 1
ATOM 1028 N N . ALA A 1 139 ? 6.955 9.607 -13.277 1.00 78.56 139 ALA A N 1
ATOM 1029 C CA . ALA A 1 139 ? 7.218 10.818 -12.503 1.00 78.56 139 ALA A CA 1
ATOM 1030 C C . ALA A 1 139 ? 6.157 11.036 -11.403 1.00 78.56 139 ALA A C 1
ATOM 1032 O O . ALA A 1 139 ? 4.972 11.184 -11.698 1.00 78.56 139 ALA A O 1
ATOM 1033 N N . GLY A 1 140 ? 6.595 11.092 -10.140 1.00 79.44 140 GLY A N 1
ATOM 1034 C CA . GLY A 1 140 ? 5.739 11.343 -8.977 1.00 79.44 140 GLY A CA 1
ATOM 1035 C C . GLY A 1 140 ? 5.025 10.112 -8.408 1.00 79.44 140 GLY A C 1
ATOM 1036 O O . GLY A 1 140 ? 4.292 10.251 -7.425 1.00 79.44 140 GLY A O 1
ATOM 1037 N N . SER A 1 141 ? 5.227 8.920 -8.978 1.00 82.25 141 SER A N 1
ATOM 1038 C CA . SER A 1 141 ? 4.720 7.657 -8.418 1.00 82.25 141 SER A CA 1
ATOM 1039 C C . SER A 1 141 ? 5.342 7.354 -7.051 1.00 82.25 141 SER A C 1
ATOM 1041 O O . SER A 1 141 ? 4.649 6.908 -6.141 1.00 82.25 141 SER A O 1
ATOM 1043 N N . ASP A 1 142 ? 6.623 7.671 -6.881 1.00 80.75 142 ASP A N 1
ATOM 1044 C CA . ASP A 1 142 ? 7.398 7.584 -5.648 1.00 80.75 142 ASP A CA 1
ATOM 1045 C C . ASP A 1 142 ? 6.814 8.475 -4.544 1.00 80.75 142 ASP A C 1
ATOM 1047 O O . ASP A 1 142 ? 6.614 8.035 -3.408 1.00 80.75 142 ASP A O 1
ATOM 1051 N N . LEU A 1 143 ? 6.458 9.712 -4.895 1.00 84.94 143 LEU A N 1
ATOM 1052 C CA . LEU A 1 143 ? 5.812 10.660 -3.997 1.00 84.94 143 LEU A CA 1
ATOM 1053 C C . LEU A 1 143 ? 4.398 10.201 -3.634 1.00 84.94 143 LEU A C 1
ATOM 1055 O O . LEU A 1 143 ? 4.017 10.267 -2.465 1.00 84.94 143 LEU A O 1
ATOM 1059 N N . GLY A 1 144 ? 3.627 9.720 -4.612 1.00 84.38 144 GLY A N 1
ATOM 1060 C CA . GLY A 1 144 ? 2.287 9.178 -4.394 1.00 84.38 144 GLY A CA 1
ATOM 1061 C C . GLY A 1 144 ? 2.307 7.960 -3.470 1.00 84.38 144 GLY A C 1
ATOM 1062 O O . GLY A 1 144 ? 1.576 7.917 -2.480 1.00 84.38 144 GLY A O 1
ATOM 1063 N N . PHE A 1 145 ? 3.204 7.011 -3.735 1.00 83.19 145 PHE A N 1
ATOM 1064 C CA . PHE A 1 145 ? 3.425 5.837 -2.897 1.00 83.19 145 PHE A CA 1
ATOM 1065 C C . PHE A 1 145 ? 3.839 6.235 -1.475 1.00 83.19 145 PHE A C 1
ATOM 1067 O O . PHE A 1 145 ? 3.214 5.810 -0.499 1.00 83.19 145 PHE A O 1
ATOM 1074 N N . GLY A 1 146 ? 4.832 7.120 -1.344 1.00 85.56 146 GLY A N 1
ATOM 1075 C CA . GLY A 1 146 ? 5.288 7.634 -0.054 1.00 85.56 146 GLY A CA 1
ATOM 1076 C C . GLY A 1 146 ? 4.178 8.341 0.727 1.00 85.56 146 GLY A C 1
ATOM 1077 O O . GLY A 1 146 ? 4.036 8.124 1.932 1.00 85.56 146 GLY A O 1
ATOM 1078 N N . ALA A 1 147 ? 3.338 9.127 0.050 1.00 88.44 147 ALA A N 1
ATOM 1079 C CA . ALA A 1 147 ? 2.192 9.793 0.659 1.00 88.44 147 ALA A CA 1
ATOM 1080 C C . ALA A 1 147 ? 1.164 8.786 1.190 1.00 88.44 147 ALA A C 1
ATOM 1082 O O . ALA A 1 147 ? 0.701 8.934 2.320 1.00 88.44 147 ALA A O 1
ATOM 1083 N N . VAL A 1 148 ? 0.838 7.735 0.432 1.00 87.06 148 VAL A N 1
ATOM 1084 C CA . VAL A 1 148 ? -0.092 6.682 0.874 1.00 87.06 148 VAL A CA 1
ATOM 1085 C C . VAL A 1 148 ? 0.447 5.957 2.106 1.00 87.06 148 VAL A C 1
ATOM 1087 O O . VAL A 1 148 ? -0.290 5.776 3.080 1.00 87.06 148 VAL A O 1
ATOM 1090 N N . VAL A 1 149 ? 1.730 5.590 2.108 1.00 86.12 149 VAL A N 1
ATOM 1091 C CA . VAL A 1 149 ? 2.378 4.937 3.257 1.00 86.12 149 VAL A CA 1
ATOM 1092 C C . VAL A 1 149 ? 2.360 5.851 4.482 1.00 86.12 149 VAL A C 1
ATOM 1094 O O . VAL A 1 149 ? 1.961 5.425 5.572 1.00 86.12 149 VAL A O 1
ATOM 1097 N N . ALA A 1 150 ? 2.730 7.122 4.314 1.00 89.00 150 ALA A N 1
ATOM 1098 C CA . ALA A 1 150 ? 2.745 8.100 5.395 1.00 89.00 150 ALA A CA 1
ATOM 1099 C C . ALA A 1 150 ? 1.339 8.338 5.964 1.00 89.00 150 ALA A C 1
ATOM 1101 O O . ALA A 1 150 ? 1.145 8.248 7.176 1.00 89.00 150 ALA A O 1
ATOM 1102 N N . LEU A 1 151 ? 0.342 8.573 5.108 1.00 91.19 151 LEU A N 1
ATOM 1103 C CA . LEU A 1 151 ? -1.043 8.804 5.519 1.00 91.19 151 LEU A CA 1
ATOM 1104 C C . LEU A 1 151 ? -1.648 7.579 6.201 1.00 91.19 151 LEU A C 1
ATOM 1106 O O . LEU A 1 151 ? -2.335 7.727 7.209 1.00 91.19 151 LEU A O 1
ATOM 1110 N N . THR A 1 152 ? -1.359 6.373 5.714 1.00 88.44 152 THR A N 1
ATOM 1111 C CA . THR A 1 152 ? -1.845 5.130 6.333 1.00 88.44 152 THR A CA 1
ATOM 1112 C C . THR A 1 152 ? -1.225 4.921 7.712 1.00 88.44 152 THR A C 1
ATOM 1114 O O . THR A 1 152 ? -1.921 4.571 8.671 1.00 88.44 152 THR A O 1
ATOM 1117 N N . THR A 1 153 ? 0.073 5.195 7.838 1.00 86.81 153 THR A N 1
ATOM 1118 C CA . THR A 1 153 ? 0.794 5.114 9.112 1.00 86.81 153 THR A CA 1
ATOM 1119 C C . THR A 1 153 ? 0.236 6.129 10.103 1.00 86.81 153 THR A C 1
ATOM 1121 O O . THR A 1 153 ? -0.200 5.752 11.189 1.00 86.81 153 THR A O 1
ATOM 1124 N N . ILE A 1 154 ? 0.163 7.405 9.714 1.00 89.00 154 ILE A N 1
ATOM 1125 C CA . ILE A 1 154 ? -0.363 8.490 10.552 1.00 89.00 154 ILE A CA 1
ATOM 1126 C C . ILE A 1 154 ? -1.822 8.221 10.923 1.00 89.00 154 ILE A C 1
ATOM 1128 O O . ILE A 1 154 ? -2.171 8.312 12.095 1.00 89.00 154 ILE A O 1
ATOM 1132 N N . GLY A 1 155 ? -2.664 7.839 9.964 1.00 85.62 155 GLY A N 1
ATOM 1133 C CA . GLY A 1 155 ? -4.082 7.553 10.183 1.00 85.62 155 GLY A CA 1
ATOM 1134 C C . GLY A 1 155 ? -4.328 6.370 11.120 1.00 85.62 155 GLY A C 1
ATOM 1135 O O . GLY A 1 155 ? -5.342 6.333 11.813 1.00 85.62 155 GLY A O 1
ATOM 1136 N N . THR A 1 156 ? -3.388 5.429 11.204 1.00 82.88 156 THR A N 1
ATOM 1137 C CA . THR A 1 156 ? -3.472 4.296 12.136 1.00 82.88 156 THR A CA 1
ATOM 1138 C C . THR A 1 156 ? -2.892 4.638 13.512 1.00 82.88 156 THR A C 1
ATOM 1140 O O . THR A 1 156 ? -3.430 4.200 14.529 1.00 82.88 156 THR A O 1
ATOM 1143 N N . LEU A 1 157 ? -1.843 5.466 13.571 1.00 86.06 157 LEU A N 1
ATOM 1144 C CA . LEU A 1 157 ? -1.164 5.843 14.814 1.00 86.06 157 LEU A CA 1
ATOM 1145 C C . LEU A 1 157 ? -1.870 6.977 15.573 1.00 86.06 157 LEU A C 1
ATOM 1147 O O . LEU A 1 157 ? -1.985 6.915 16.796 1.00 86.06 157 LEU A O 1
ATOM 1151 N N . MET A 1 158 ? -2.366 7.999 14.870 1.00 85.81 158 MET A N 1
ATOM 1152 C CA . MET A 1 158 ? -3.022 9.176 15.461 1.00 85.81 158 MET A CA 1
ATOM 1153 C C . MET A 1 158 ? -4.146 8.819 16.432 1.00 85.81 158 MET A C 1
ATOM 1155 O O . MET A 1 158 ? -4.172 9.356 17.540 1.00 85.81 158 MET A O 1
ATOM 1159 N N . PRO A 1 159 ? -5.038 7.876 16.101 1.00 80.94 159 PRO A N 1
ATOM 1160 C CA . PRO A 1 159 ? -6.108 7.519 17.012 1.00 80.94 159 PRO A CA 1
ATOM 1161 C C . PRO A 1 159 ? -5.609 6.878 18.321 1.00 80.94 159 PRO A C 1
ATOM 1163 O O . PRO A 1 159 ? -6.219 7.070 19.370 1.00 80.94 159 PRO A O 1
ATOM 1166 N N . ARG A 1 160 ? -4.467 6.177 18.304 1.00 82.38 160 ARG A N 1
ATOM 1167 C CA . ARG A 1 160 ? -3.817 5.685 19.530 1.00 82.38 160 ARG A CA 1
ATOM 1168 C C . ARG A 1 160 ? -3.257 6.840 20.359 1.00 82.38 160 ARG A C 1
ATOM 1170 O O . ARG A 1 160 ? -3.360 6.813 21.578 1.00 82.38 160 ARG A O 1
ATOM 1177 N N . LEU A 1 161 ? -2.654 7.833 19.709 1.00 83.69 161 LEU A N 1
ATOM 1178 C CA . LEU A 1 161 ? -2.033 8.973 20.389 1.00 83.69 161 LEU A CA 1
ATOM 1179 C C . LEU A 1 161 ? -3.068 9.909 21.026 1.00 83.69 161 LEU A C 1
ATOM 1181 O O . LEU A 1 161 ? -2.815 10.443 22.100 1.00 83.69 161 LEU A O 1
ATOM 1185 N N . ILE A 1 162 ? -4.222 10.094 20.379 1.00 84.88 162 ILE A N 1
ATOM 1186 C CA . ILE A 1 162 ? -5.262 11.032 20.822 1.00 84.88 162 ILE A CA 1
ATOM 1187 C C . ILE A 1 162 ? -6.293 10.347 21.727 1.00 84.88 162 ILE A C 1
ATOM 1189 O O . ILE A 1 162 ? -6.648 10.893 22.767 1.00 84.88 162 ILE A O 1
ATOM 1193 N N . ALA A 1 163 ? -6.776 9.159 21.346 1.00 81.19 163 ALA A N 1
ATOM 1194 C CA . ALA A 1 163 ? -7.863 8.468 22.046 1.00 81.19 163 ALA A CA 1
ATOM 1195 C C . ALA A 1 163 ? -7.389 7.287 22.912 1.00 81.19 163 ALA A C 1
ATOM 1197 O O . ALA A 1 163 ? -8.192 6.692 23.623 1.00 81.19 163 ALA A O 1
ATOM 1198 N N . GLY A 1 164 ? -6.107 6.904 22.857 1.00 78.38 164 GLY A N 1
ATOM 1199 C CA . GLY A 1 164 ? -5.578 5.748 23.600 1.00 78.38 164 GLY A CA 1
ATOM 1200 C C . GLY A 1 164 ? -6.046 4.380 23.081 1.00 78.38 164 GLY A C 1
ATOM 1201 O O . GLY A 1 164 ? -5.649 3.349 23.615 1.00 78.38 164 GLY A O 1
ATOM 1202 N N . GLU A 1 165 ? -6.860 4.362 22.032 1.00 81.06 165 GLU A N 1
ATOM 1203 C CA . GLU A 1 165 ? -7.501 3.174 21.469 1.00 81.06 165 GLU A CA 1
ATOM 1204 C C . GLU A 1 165 ? -6.646 2.556 20.350 1.00 81.06 165 GLU A C 1
ATOM 1206 O O . GLU A 1 165 ? -6.138 3.251 19.456 1.00 81.06 165 GLU A O 1
ATOM 1211 N N . GLY A 1 166 ? -6.499 1.233 20.373 1.00 79.69 166 GLY A N 1
ATOM 1212 C CA . GLY A 1 166 ? -5.822 0.469 19.335 1.00 79.69 166 GLY A CA 1
ATOM 1213 C C . GLY A 1 166 ? -6.740 0.102 18.160 1.00 79.69 166 GLY A C 1
ATOM 1214 O O . GLY A 1 166 ? -7.960 0.224 18.250 1.00 79.69 166 GLY A O 1
ATOM 1215 N N . PRO A 1 167 ? -6.173 -0.417 17.056 1.00 79.69 167 PRO A N 1
ATOM 1216 C CA . PRO A 1 167 ? -6.941 -0.915 15.911 1.00 79.69 167 PRO A CA 1
ATOM 1217 C C . PRO A 1 167 ? -7.957 -2.003 16.280 1.00 79.69 167 PRO A C 1
ATOM 1219 O O . PRO A 1 167 ? -8.968 -2.153 15.613 1.00 79.69 167 PRO A O 1
ATOM 1222 N N . GLN A 1 168 ? -7.700 -2.743 17.363 1.00 80.50 168 GLN A N 1
ATOM 1223 C CA . GLN A 1 168 ? -8.575 -3.818 17.836 1.00 80.50 168 GLN A CA 1
ATOM 1224 C C . GLN A 1 168 ? -9.797 -3.317 18.615 1.00 80.50 168 GLN A C 1
ATOM 1226 O O . GLN A 1 168 ? -10.756 -4.062 18.793 1.00 80.50 168 GLN A O 1
ATOM 1231 N N . ASP A 1 169 ? -9.775 -2.059 19.055 1.00 80.38 169 ASP A N 1
ATOM 1232 C CA . ASP A 1 169 ? -10.815 -1.487 19.910 1.00 80.38 169 ASP A CA 1
ATOM 1233 C C . ASP A 1 169 ? -11.905 -0.775 19.095 1.00 80.38 169 ASP A C 1
ATOM 1235 O O . ASP A 1 169 ? -12.920 -0.353 19.648 1.00 80.38 169 ASP A O 1
ATOM 1239 N N . ARG A 1 170 ? -11.719 -0.645 17.773 1.00 73.88 170 ARG A N 1
ATOM 1240 C CA . ARG A 1 170 ? -12.634 0.092 16.897 1.00 73.88 170 ARG A CA 1
ATOM 1241 C C . ARG A 1 170 ? -13.174 -0.772 15.779 1.00 73.88 170 ARG A C 1
ATOM 1243 O O . ARG A 1 170 ? -12.423 -1.316 14.983 1.00 73.88 170 ARG A O 1
ATOM 1250 N N . SER A 1 171 ? -14.492 -0.797 15.662 1.00 78.00 171 SER A N 1
ATOM 1251 C CA . SER A 1 171 ? -15.165 -1.228 14.439 1.00 78.00 171 SER A CA 1
ATOM 1252 C C . SER A 1 171 ? -15.678 0.004 13.702 1.00 78.00 171 SER A C 1
ATOM 1254 O O . SER A 1 171 ? -16.152 0.953 14.328 1.00 78.00 171 SER A O 1
ATOM 1256 N N . PHE A 1 172 ? -15.554 0.012 12.376 1.00 68.50 172 PHE A N 1
ATOM 1257 C CA . PHE A 1 172 ? -16.091 1.079 11.538 1.00 68.50 172 PHE A CA 1
ATOM 1258 C C . PHE A 1 172 ? -16.946 0.474 10.425 1.00 68.50 172 PHE A C 1
ATOM 1260 O O . PHE A 1 172 ? -16.437 -0.111 9.469 1.00 68.50 172 PHE A O 1
ATOM 1267 N N . GLY A 1 173 ? -18.269 0.602 10.558 1.00 79.25 173 GLY A N 1
ATOM 1268 C CA . GLY A 1 173 ? -19.218 0.011 9.613 1.00 79.25 173 GLY A CA 1
ATOM 1269 C C . GLY A 1 173 ? -19.028 -1.512 9.482 1.00 79.25 173 GLY A C 1
ATOM 1270 O O . GLY A 1 173 ? -18.838 -2.181 10.498 1.00 79.25 173 GLY A O 1
ATOM 1271 N N . PRO A 1 174 ? -19.057 -2.086 8.263 1.00 78.69 174 PRO A N 1
ATOM 1272 C CA . PRO A 1 174 ? -18.865 -3.526 8.064 1.00 78.69 174 PRO A CA 1
ATOM 1273 C C . PRO A 1 174 ? -17.421 -3.996 8.333 1.00 78.69 174 PRO A C 1
ATOM 1275 O O . PRO A 1 174 ? -17.177 -5.200 8.403 1.00 78.69 174 PRO A O 1
ATOM 1278 N N . PHE A 1 175 ? -16.460 -3.078 8.501 1.00 79.38 175 PHE A N 1
ATOM 1279 C CA . PHE A 1 175 ? -15.072 -3.407 8.815 1.00 79.38 175 PHE A CA 1
ATOM 1280 C C . PHE A 1 175 ? -14.901 -3.602 10.322 1.00 79.38 175 PHE A C 1
ATOM 1282 O O . PHE A 1 175 ? -14.679 -2.663 11.093 1.00 79.38 175 PHE A O 1
ATOM 1289 N N . THR A 1 176 ? -15.026 -4.859 10.743 1.00 87.06 176 THR A N 1
ATOM 1290 C CA . THR A 1 176 ? -14.672 -5.288 12.097 1.00 87.06 176 THR A CA 1
ATOM 1291 C C . THR A 1 176 ? -13.156 -5.502 12.209 1.00 87.06 176 THR A C 1
ATOM 1293 O O . THR A 1 176 ? -12.519 -5.866 11.215 1.00 87.06 176 THR A O 1
ATOM 1296 N N . PRO A 1 177 ? -12.558 -5.354 13.407 1.00 87.00 177 PRO A N 1
ATOM 1297 C CA . PRO A 1 177 ? -11.120 -5.565 13.591 1.00 87.00 177 PRO A CA 1
ATOM 1298 C C . PRO A 1 177 ? -10.621 -6.940 13.128 1.00 87.00 177 PRO A C 1
ATOM 1300 O O . PRO A 1 177 ? -9.543 -7.064 12.547 1.00 87.00 177 PRO A O 1
ATOM 1303 N N . GLY A 1 178 ? -11.424 -7.986 13.355 1.00 86.81 178 GLY A N 1
ATOM 1304 C CA . GLY A 1 178 ? -11.097 -9.346 12.924 1.00 86.81 178 GLY A CA 1
ATOM 1305 C C . GLY A 1 178 ? -11.070 -9.492 11.400 1.00 86.81 178 GLY A C 1
ATOM 1306 O O . GLY A 1 178 ? -10.157 -10.121 10.853 1.00 86.81 178 GLY A O 1
ATOM 1307 N N . LEU A 1 179 ? -12.030 -8.868 10.709 1.00 90.00 179 LEU A N 1
ATOM 1308 C CA . LEU A 1 179 ? -12.074 -8.864 9.249 1.00 90.00 179 LEU A CA 1
ATOM 1309 C C . LEU A 1 179 ? -10.902 -8.070 8.672 1.00 90.00 179 LEU A C 1
ATOM 1311 O O . LEU A 1 179 ? -10.215 -8.563 7.783 1.00 90.00 179 LEU A O 1
ATOM 1315 N N . GLU A 1 180 ? -10.631 -6.886 9.220 1.00 90.62 180 GLU A N 1
ATOM 1316 C CA . GLU A 1 180 ? -9.508 -6.046 8.804 1.00 90.62 180 GLU A CA 1
ATOM 1317 C C . GLU A 1 180 ? -8.175 -6.793 8.926 1.00 90.62 180 GLU A C 1
ATOM 1319 O O . GLU A 1 180 ? -7.381 -6.810 7.988 1.00 90.62 180 GLU A O 1
ATOM 1324 N N . LYS A 1 181 ? -7.950 -7.491 10.043 1.00 91.19 181 LYS A N 1
ATOM 1325 C CA . LYS A 1 181 ? -6.741 -8.294 10.254 1.00 91.19 181 LYS A CA 1
ATOM 1326 C C . LYS A 1 181 ? -6.616 -9.428 9.237 1.00 91.19 181 LYS A C 1
ATOM 1328 O O . LYS A 1 181 ? -5.536 -9.654 8.692 1.00 91.19 181 LYS A O 1
ATOM 1333 N N . THR A 1 182 ? -7.710 -10.137 8.969 1.00 93.31 182 THR A N 1
ATOM 1334 C CA . THR A 1 182 ? -7.713 -11.266 8.027 1.00 93.31 182 THR A CA 1
ATOM 1335 C C . THR A 1 182 ? -7.466 -10.788 6.602 1.00 93.31 182 THR A C 1
ATOM 1337 O O . THR A 1 182 ? -6.556 -11.285 5.938 1.00 93.31 182 THR A O 1
ATOM 1340 N N . LEU A 1 183 ? -8.209 -9.772 6.159 1.00 93.56 183 LEU A N 1
ATOM 1341 C CA . LEU A 1 183 ? -8.011 -9.149 4.854 1.00 93.56 183 LEU A CA 1
ATOM 1342 C C . LEU A 1 183 ? -6.611 -8.546 4.736 1.00 93.56 183 LEU A C 1
ATOM 1344 O O . LEU A 1 183 ? -6.004 -8.639 3.678 1.00 93.56 183 LEU A O 1
ATOM 1348 N N . GLY A 1 184 ? -6.066 -7.985 5.817 1.00 93.44 184 GLY A N 1
ATOM 1349 C CA . GLY A 1 184 ? -4.735 -7.385 5.825 1.00 93.44 184 GLY A CA 1
ATOM 1350 C C . GLY A 1 184 ? -3.655 -8.417 5.544 1.00 93.44 184 GLY A C 1
ATOM 1351 O O . GLY A 1 184 ? -2.791 -8.186 4.709 1.00 93.44 184 GLY A O 1
ATOM 1352 N N . ARG A 1 185 ? -3.740 -9.597 6.166 1.00 95.44 185 ARG A N 1
ATOM 1353 C CA . ARG A 1 185 ? -2.813 -10.709 5.898 1.00 95.44 185 ARG A CA 1
ATOM 1354 C C . ARG A 1 185 ? -2.927 -11.233 4.472 1.00 95.44 185 ARG A C 1
ATOM 1356 O O . ARG A 1 185 ? -1.906 -11.487 3.840 1.00 95.44 185 ARG A O 1
ATOM 1363 N N . VAL A 1 186 ? -4.154 -11.390 3.971 1.00 96.75 186 VAL A N 1
ATOM 1364 C CA . VAL A 1 186 ? -4.392 -11.817 2.584 1.00 96.75 186 VAL A CA 1
ATOM 1365 C C . VAL A 1 186 ? -3.813 -10.792 1.612 1.00 96.75 186 VAL A C 1
ATOM 1367 O O . VAL A 1 186 ? -3.096 -11.174 0.695 1.00 96.75 186 VAL A O 1
ATOM 1370 N N . ALA A 1 187 ? -4.042 -9.502 1.852 1.00 95.44 187 ALA A N 1
ATOM 1371 C CA . ALA A 1 187 ? -3.496 -8.425 1.039 1.00 95.44 187 ALA A CA 1
ATOM 1372 C C . ALA A 1 187 ? -1.964 -8.371 1.100 1.00 95.44 187 ALA A C 1
ATOM 1374 O O . ALA A 1 187 ? -1.337 -8.211 0.062 1.00 95.44 187 ALA A O 1
ATOM 1375 N N . MET A 1 188 ? -1.341 -8.560 2.270 1.00 95.81 188 MET A N 1
ATOM 1376 C CA . MET A 1 188 ? 0.122 -8.642 2.382 1.00 95.81 188 MET A CA 1
ATOM 1377 C C . MET A 1 188 ? 0.693 -9.783 1.537 1.00 95.81 188 MET A C 1
ATOM 1379 O O . MET A 1 188 ? 1.654 -9.572 0.803 1.00 95.81 188 MET A O 1
ATOM 1383 N N . MET A 1 189 ? 0.106 -10.981 1.628 1.00 96.38 189 MET A N 1
ATOM 1384 C CA . MET A 1 189 ? 0.551 -12.139 0.846 1.00 96.38 189 MET A CA 1
ATOM 1385 C C . MET A 1 189 ? 0.298 -11.943 -0.650 1.00 96.38 189 MET A C 1
ATOM 1387 O O . MET A 1 189 ? 1.172 -12.242 -1.457 1.00 96.38 189 MET A O 1
ATOM 1391 N N . GLY A 1 190 ? -0.867 -11.408 -1.017 1.00 94.38 190 GLY A N 1
ATOM 1392 C CA . GLY A 1 190 ? -1.224 -11.116 -2.402 1.00 94.38 190 GLY A CA 1
ATOM 1393 C C . GLY A 1 190 ? -0.307 -10.066 -3.019 1.00 94.38 190 GLY A C 1
ATOM 1394 O O . GLY A 1 190 ? 0.244 -10.302 -4.085 1.00 94.38 190 GLY A O 1
ATOM 1395 N N . PHE A 1 191 ? -0.081 -8.949 -2.325 1.00 94.00 191 PHE A N 1
ATOM 1396 C CA . PHE A 1 191 ? 0.807 -7.882 -2.780 1.00 94.00 191 PHE A CA 1
ATOM 1397 C C . PHE A 1 191 ? 2.258 -8.359 -2.888 1.00 94.00 191 PHE A C 1
ATOM 1399 O O . PHE A 1 191 ? 2.892 -8.131 -3.911 1.00 94.00 191 PHE A O 1
ATOM 1406 N N . ALA A 1 192 ? 2.769 -9.094 -1.894 1.00 93.75 192 ALA A N 1
ATOM 1407 C CA . ALA A 1 192 ? 4.101 -9.693 -1.977 1.00 93.75 192 ALA A CA 1
ATOM 1408 C C . ALA A 1 192 ? 4.219 -10.680 -3.150 1.00 93.75 192 ALA A C 1
ATOM 1410 O O . ALA A 1 192 ? 5.217 -10.662 -3.865 1.00 93.75 192 ALA A O 1
ATOM 1411 N N . GLY A 1 193 ? 3.199 -11.514 -3.373 1.00 93.69 193 GLY A N 1
ATOM 1412 C CA . GLY A 1 193 ? 3.148 -12.427 -4.512 1.00 93.69 193 GLY A CA 1
ATOM 1413 C C . GLY A 1 193 ? 3.160 -11.693 -5.852 1.00 93.69 193 GLY A C 1
ATOM 1414 O O . GLY A 1 193 ? 3.892 -12.097 -6.747 1.00 93.69 193 GLY A O 1
ATOM 1415 N N . LEU A 1 194 ? 2.412 -10.592 -5.960 1.00 91.94 194 LEU A N 1
ATOM 1416 C CA . LEU A 1 194 ? 2.366 -9.733 -7.145 1.00 91.94 194 LEU A CA 1
ATOM 1417 C C . LEU A 1 194 ? 3.763 -9.179 -7.470 1.00 91.94 194 LEU A C 1
ATOM 1419 O O . LEU A 1 194 ? 4.243 -9.353 -8.583 1.00 91.94 194 LEU A O 1
ATOM 1423 N N . LEU A 1 195 ? 4.458 -8.626 -6.470 1.00 90.62 195 LEU A N 1
ATOM 1424 C CA . LEU A 1 195 ? 5.813 -8.089 -6.642 1.00 90.62 195 LEU A CA 1
ATOM 1425 C C . LEU A 1 195 ? 6.834 -9.164 -7.042 1.00 90.62 195 LEU A C 1
ATOM 1427 O O . LEU A 1 195 ? 7.662 -8.928 -7.915 1.00 90.62 195 LEU A O 1
ATOM 1431 N N . ILE A 1 196 ? 6.782 -10.345 -6.417 1.00 91.44 196 ILE A N 1
ATOM 1432 C CA . ILE A 1 196 ? 7.693 -11.454 -6.745 1.00 91.44 196 ILE A CA 1
ATOM 1433 C C . ILE A 1 196 ? 7.440 -11.958 -8.168 1.00 91.44 196 ILE A C 1
ATOM 1435 O O . ILE A 1 196 ? 8.385 -12.235 -8.900 1.00 91.44 196 ILE A O 1
ATOM 1439 N N . LEU A 1 197 ? 6.174 -12.107 -8.561 1.00 91.19 197 LEU A N 1
ATOM 1440 C CA . LEU A 1 197 ? 5.825 -12.576 -9.898 1.00 91.19 197 LEU A CA 1
ATOM 1441 C C . LEU A 1 197 ? 6.241 -11.565 -10.968 1.00 91.19 197 LEU A C 1
ATOM 1443 O O . LEU A 1 197 ? 6.794 -11.981 -11.979 1.00 91.19 197 LEU A O 1
ATOM 1447 N N . GLU A 1 198 ? 6.040 -10.269 -10.731 1.00 89.50 198 GLU A N 1
ATOM 1448 C CA . GLU A 1 198 ? 6.510 -9.205 -11.624 1.00 89.50 198 GLU A CA 1
ATOM 1449 C C . GLU A 1 198 ? 8.037 -9.249 -11.799 1.00 89.50 198 GLU A C 1
ATOM 1451 O O . GLU A 1 198 ? 8.523 -9.210 -12.928 1.00 89.50 198 GLU A O 1
ATOM 1456 N N . ASP A 1 199 ? 8.791 -9.399 -10.706 1.00 85.38 199 ASP A N 1
ATOM 1457 C CA . ASP A 1 199 ? 10.259 -9.472 -10.740 1.00 85.38 199 ASP A CA 1
ATOM 1458 C C . ASP A 1 199 ? 10.762 -10.709 -11.504 1.00 85.38 199 ASP A C 1
ATOM 1460 O O . ASP A 1 199 ? 11.677 -10.621 -12.321 1.00 85.38 199 ASP A O 1
ATOM 1464 N N . VAL A 1 200 ? 10.121 -11.865 -11.301 1.00 88.12 200 VAL A N 1
ATOM 1465 C CA . VAL A 1 200 ? 10.493 -13.121 -11.974 1.00 88.12 200 VAL A CA 1
ATOM 1466 C C . VAL A 1 200 ? 10.080 -13.134 -13.450 1.00 88.12 200 VAL A C 1
ATOM 1468 O O . VAL A 1 200 ? 10.811 -13.675 -14.280 1.00 88.12 200 VAL A O 1
ATOM 1471 N N . MET A 1 201 ? 8.910 -12.589 -13.793 1.00 87.38 201 MET A N 1
ATOM 1472 C CA . MET A 1 201 ? 8.389 -12.594 -15.166 1.00 87.38 201 MET A CA 1
ATOM 1473 C C . MET A 1 201 ? 8.942 -11.446 -16.015 1.00 87.38 201 MET A C 1
ATOM 1475 O O . MET A 1 201 ? 9.013 -11.566 -17.237 1.00 87.38 201 MET A O 1
ATOM 1479 N N . GLY A 1 202 ? 9.350 -10.340 -15.391 1.00 81.69 202 GLY A N 1
ATOM 1480 C CA . GLY A 1 202 ? 9.894 -9.175 -16.083 1.00 81.69 202 GLY A CA 1
ATOM 1481 C C . GLY A 1 202 ? 8.868 -8.439 -16.948 1.00 81.69 202 GLY A C 1
ATOM 1482 O O . GLY A 1 202 ? 9.250 -7.748 -17.894 1.00 81.69 202 GLY A O 1
ATOM 1483 N N . HIS A 1 203 ? 7.577 -8.597 -16.668 1.00 83.81 203 HIS A N 1
ATOM 1484 C CA . HIS A 1 203 ? 6.494 -7.872 -17.323 1.00 83.81 203 HIS A CA 1
ATOM 1485 C C . HIS A 1 203 ? 5.320 -7.670 -16.351 1.00 83.81 203 HIS A C 1
ATOM 1487 O O . HIS A 1 203 ? 5.198 -8.434 -15.387 1.00 83.81 203 HIS A O 1
ATOM 1493 N N . PRO A 1 204 ? 4.453 -6.670 -16.595 1.00 86.56 204 PRO A N 1
ATOM 1494 C CA . PRO A 1 204 ? 3.182 -6.536 -15.883 1.00 86.56 204 PRO A CA 1
ATOM 1495 C C . PRO A 1 204 ? 2.358 -7.839 -15.940 1.00 86.56 204 PRO A C 1
ATOM 1497 O O . PRO A 1 204 ? 2.351 -8.546 -16.949 1.00 86.56 204 PRO A O 1
ATOM 1500 N N . LEU A 1 205 ? 1.712 -8.190 -14.830 1.00 84.12 205 LEU A N 1
ATOM 1501 C CA . LEU A 1 205 ? 0.826 -9.338 -14.656 1.00 84.12 205 LEU A CA 1
ATOM 1502 C C . LEU A 1 205 ? -0.598 -9.120 -15.197 1.00 84.12 205 LEU A C 1
ATOM 1504 O O . LEU A 1 205 ? -1.304 -10.114 -15.397 1.00 84.12 205 LEU A O 1
ATOM 1508 N N . LEU A 1 206 ? -1.032 -7.871 -15.394 1.00 81.19 206 LEU A N 1
ATOM 1509 C CA . LEU A 1 206 ? -2.347 -7.489 -15.933 1.00 81.19 206 LEU A CA 1
ATOM 1510 C C . LEU A 1 206 ? -2.213 -6.780 -17.282 1.00 81.19 206 LEU A C 1
ATOM 1512 O O . LEU A 1 206 ? -3.054 -7.089 -18.157 1.00 81.19 206 LEU A O 1
#

pLDDT: mean 70.37, std 19.65, range [34.28, 96.75]

InterPro domains:
  IPR022796 Chlorophyll A-B binding protein [PF00504] (94-196)

Organism: Dunaliella tertiolecta (NCBI:txid3047)

Sequence (206 aa):
MLMNKFSTRQSALARGSNAHRALSVPRPVLVRAQEPEQAPQTAAPQEPQAPQGPLSPAEQEIRATQAVAAMQSQQKPPAGSKEADANSILNNMNEAINGRAAMMGFVFAIAGELATNHGVVSQVAGRYENQELVERALAGSDLGFGAVVALTTIGTLMPRLIAGEGPQDRSFGPFTPGLEKTLGRVAMMGFAGLLILEDVMGHPLL

Radius of gyration: 32.98 Å; chains: 1; bounding box: 92×77×77 Å